Protein AF-A0A7X8Z202-F1 (afdb_monomer)

Radius of gyration: 29.55 Å; Cα contacts (8 Å, |Δi|>4): 318; chains: 1; bounding box: 80×43×105 Å

Sequence (248 aa):
MKVSPRHIAVAEPSNEQNRLAMYGIGSVLRFDSWAVWLYREHGSIDLAAFVDTLLAMGTIRPARPVNLIAGLISNDTDLMRRAIRLFGDYAGPVEAVSDCWPFDTTDYYNLEMGEGLLRQFVSFARLINPQELAAVKTLSNQLEERICLDLALPPEQRRVNIDPGYVTLSKLVLATTKDYGHRIYLRDGIYAESTLHYENGRWTPWPWTYPDYADIRYHGFFEQVRDSYKNKLNTRSNEAAVRQGVGE

Nearest PDB structures (foldseek):
  7mpy-assembly2_B  TM=6.050E-01  e=1.598E-02  Arabidopsis thaliana
  2qx0-assembly1_B  TM=5.331E-01  e=2.969E-02  Yersinia pestis
  2cz4-assembly1_A  TM=4.625E-01  e=9.634E-02  Thermus thermophilus HB8
  9brd-assembly1_a  TM=3.191E-01  e=5.132E-01  Rattus norvegicus

Structure (mmCIF, N/CA/C/O backbone):
data_AF-A0A7X8Z202-F1
#
_entry.id   AF-A0A7X8Z202-F1
#
loop_
_atom_site.group_PDB
_atom_site.id
_atom_site.type_symbol
_atom_site.label_atom_id
_atom_site.label_alt_id
_atom_site.label_comp_id
_atom_site.label_asym_id
_atom_site.label_entity_id
_atom_site.label_seq_id
_atom_site.pdbx_PDB_ins_code
_atom_site.Cartn_x
_atom_site.Cartn_y
_atom_site.Cartn_z
_atom_site.occupancy
_atom_site.B_iso_or_equiv
_atom_site.auth_seq_id
_atom_site.auth_comp_id
_atom_site.auth_asym_id
_atom_site.auth_atom_id
_atom_site.pdbx_PDB_model_num
ATOM 1 N N . MET A 1 1 ? 45.578 -11.669 84.192 1.00 35.28 1 MET A N 1
ATOM 2 C CA . MET A 1 1 ? 44.764 -11.472 85.411 1.00 35.28 1 MET A CA 1
ATOM 3 C C . MET A 1 1 ? 43.449 -10.834 84.972 1.00 35.28 1 MET A C 1
ATOM 5 O O . MET A 1 1 ? 43.544 -9.744 84.436 1.00 35.28 1 MET A O 1
ATOM 9 N N . LYS A 1 2 ? 42.294 -11.501 85.201 1.00 34.50 2 LYS A N 1
ATOM 10 C CA . LYS A 1 2 ? 40.904 -10.955 85.172 1.00 34.50 2 LYS A CA 1
ATOM 11 C C . LYS A 1 2 ? 40.384 -10.472 83.782 1.00 34.50 2 LYS A C 1
ATOM 13 O O . LYS A 1 2 ? 41.093 -9.754 83.107 1.00 34.50 2 LYS A O 1
ATOM 18 N N . VAL A 1 3 ? 39.197 -10.787 83.240 1.00 33.50 3 VAL A N 1
ATOM 19 C CA . VAL A 1 3 ? 37.905 -11.371 83.680 1.00 33.50 3 VAL A CA 1
ATOM 20 C C . VAL A 1 3 ? 37.185 -11.940 82.425 1.00 33.50 3 VAL A C 1
ATOM 22 O O . VAL A 1 3 ? 37.321 -11.366 81.352 1.00 33.50 3 VAL A O 1
ATOM 25 N N . SER A 1 4 ? 36.408 -13.026 82.549 1.00 40.84 4 SER A N 1
ATOM 26 C CA . SER A 1 4 ? 35.423 -13.514 81.546 1.00 40.84 4 SER A CA 1
ATOM 27 C C . SER A 1 4 ? 34.034 -12.925 81.845 1.00 40.84 4 SER A C 1
ATOM 29 O O . SER A 1 4 ? 33.731 -12.775 83.032 1.00 40.84 4 SER A O 1
ATOM 31 N N . PRO A 1 5 ? 33.162 -12.623 80.855 1.00 42.88 5 PRO A N 1
ATOM 32 C CA . PRO A 1 5 ? 31.956 -13.466 80.756 1.00 42.88 5 PRO A CA 1
ATOM 33 C C . PRO A 1 5 ? 31.274 -13.611 79.367 1.00 42.88 5 PRO A C 1
ATOM 35 O O . PRO A 1 5 ? 31.053 -12.645 78.649 1.00 42.88 5 PRO A O 1
ATOM 38 N N . ARG A 1 6 ? 30.773 -14.842 79.159 1.00 34.75 6 ARG A N 1
ATOM 39 C CA . ARG A 1 6 ? 29.438 -15.265 78.655 1.00 34.75 6 ARG A CA 1
ATOM 40 C C . ARG A 1 6 ? 29.064 -15.158 77.164 1.00 34.75 6 ARG A C 1
ATOM 42 O O . ARG A 1 6 ? 28.924 -14.093 76.583 1.00 34.75 6 ARG A O 1
ATOM 49 N N . HIS A 1 7 ? 28.763 -16.343 76.623 1.00 40.34 7 HIS A N 1
ATOM 50 C CA . HIS A 1 7 ? 27.995 -16.614 75.407 1.00 40.34 7 HIS A CA 1
ATOM 51 C C . HIS A 1 7 ? 26.534 -16.143 75.503 1.00 40.34 7 HIS A C 1
ATOM 53 O O . HIS A 1 7 ? 25.883 -16.348 76.528 1.00 40.34 7 HIS A O 1
ATOM 59 N N . ILE A 1 8 ? 26.003 -15.653 74.380 1.00 34.38 8 ILE A N 1
ATOM 60 C CA . ILE A 1 8 ? 24.587 -15.750 74.005 1.00 34.38 8 ILE A CA 1
ATOM 61 C C . ILE A 1 8 ? 24.564 -16.522 72.682 1.00 34.38 8 ILE A C 1
ATOM 63 O O . ILE A 1 8 ? 25.210 -16.118 71.718 1.00 34.38 8 ILE A O 1
ATOM 67 N N . ALA A 1 9 ? 23.878 -17.664 72.664 1.00 36.00 9 ALA A N 1
ATOM 68 C CA . ALA A 1 9 ? 23.664 -18.459 71.464 1.00 36.00 9 ALA A CA 1
ATOM 69 C C . ALA A 1 9 ? 22.662 -17.747 70.542 1.00 36.00 9 ALA A C 1
ATOM 71 O O . ALA A 1 9 ? 21.583 -17.353 70.986 1.00 36.00 9 ALA A O 1
ATOM 72 N N . VAL A 1 10 ? 23.017 -17.592 69.267 1.00 36.41 10 VAL A N 1
ATOM 73 C CA . VAL A 1 10 ? 22.084 -17.183 68.212 1.00 36.41 10 VAL A CA 1
ATOM 74 C C . VAL A 1 10 ? 21.325 -18.438 67.784 1.00 36.41 10 VAL A C 1
ATOM 76 O O . VAL A 1 10 ? 21.940 -19.409 67.351 1.00 36.41 10 VAL A O 1
ATOM 79 N N . ALA A 1 11 ? 20.006 -18.443 67.963 1.00 37.81 11 ALA A N 1
ATOM 80 C CA . ALA A 1 11 ? 19.145 -19.512 67.473 1.00 37.81 11 ALA A CA 1
ATOM 81 C C . ALA A 1 11 ? 19.096 -19.474 65.936 1.00 37.81 11 ALA A C 1
ATOM 83 O O . ALA A 1 11 ? 18.810 -18.428 65.350 1.00 37.81 11 ALA A O 1
ATOM 84 N N . GLU A 1 12 ? 19.373 -20.608 65.296 1.00 44.50 12 GLU A N 1
ATOM 85 C CA . GLU A 1 12 ? 19.156 -20.799 63.861 1.00 44.50 12 GLU A CA 1
ATOM 86 C C . GLU A 1 12 ? 17.649 -20.757 63.541 1.00 44.50 12 GLU A C 1
ATOM 88 O O . GLU A 1 12 ? 16.850 -21.337 64.285 1.00 44.50 12 GLU A O 1
ATOM 93 N N . PRO A 1 13 ? 17.225 -20.089 62.454 1.00 39.44 13 PRO A N 1
ATOM 94 C CA . PRO A 1 13 ? 15.824 -20.066 62.067 1.00 39.44 13 PRO A CA 1
ATOM 95 C C . PRO A 1 13 ? 15.363 -21.442 61.569 1.00 39.44 13 PRO A C 1
ATOM 97 O O . PRO A 1 13 ? 16.047 -22.136 60.818 1.00 39.44 13 PRO A O 1
ATOM 100 N N . SER A 1 14 ? 14.162 -21.818 62.004 1.00 49.06 14 SER A N 1
ATOM 101 C CA . SER A 1 14 ? 13.492 -23.079 61.704 1.00 49.06 14 SER A CA 1
ATOM 102 C C . SER A 1 14 ? 13.297 -23.330 60.205 1.00 49.06 14 SER A C 1
ATOM 104 O O . SER A 1 14 ? 12.984 -22.430 59.424 1.00 49.06 14 SER A O 1
ATOM 106 N N . ASN A 1 15 ? 13.387 -24.613 59.853 1.00 50.91 15 ASN A N 1
ATOM 107 C CA . ASN A 1 15 ? 13.369 -25.252 58.530 1.00 50.91 15 ASN A CA 1
ATOM 108 C C . ASN A 1 15 ? 12.083 -25.053 57.675 1.00 50.91 15 ASN A C 1
ATOM 110 O O . ASN A 1 15 ? 11.808 -25.835 56.768 1.00 50.91 15 ASN A O 1
ATOM 114 N N . GLU A 1 16 ? 11.280 -24.022 57.950 1.00 45.41 16 GLU A N 1
ATOM 115 C CA . GLU A 1 16 ? 10.046 -23.688 57.218 1.00 45.41 16 GLU A CA 1
ATOM 116 C C . GLU A 1 16 ? 10.206 -22.448 56.319 1.00 45.41 16 GLU A C 1
ATOM 118 O O . GLU A 1 16 ? 9.601 -22.375 55.250 1.00 45.41 16 GLU A O 1
ATOM 123 N N . GLN A 1 17 ? 11.108 -21.518 56.663 1.00 44.91 17 GLN A N 1
ATOM 124 C CA . GLN A 1 17 ? 11.375 -20.319 55.850 1.00 44.91 17 GLN A CA 1
ATOM 125 C C . GLN A 1 17 ? 12.137 -20.616 54.547 1.00 44.91 17 GLN A C 1
ATOM 127 O O . GLN A 1 17 ? 11.984 -19.885 53.573 1.00 44.91 17 GLN A O 1
ATOM 132 N N . ASN A 1 18 ? 12.880 -21.726 54.475 1.00 45.16 18 ASN A N 1
ATOM 133 C CA . ASN A 1 18 ? 13.605 -22.124 53.262 1.00 45.16 18 ASN A CA 1
ATOM 134 C C . ASN A 1 18 ? 12.773 -22.949 52.264 1.00 45.16 18 ASN A C 1
ATOM 136 O O . ASN A 1 18 ? 13.246 -23.226 51.163 1.00 45.16 18 ASN A O 1
ATOM 140 N N . ARG A 1 19 ? 11.529 -23.333 52.594 1.00 38.91 19 ARG A N 1
ATOM 141 C CA . ARG A 1 19 ? 10.688 -24.152 51.698 1.00 38.91 19 ARG A CA 1
ATOM 142 C C . ARG A 1 19 ? 9.799 -23.355 50.742 1.00 38.91 19 ARG A C 1
ATOM 144 O O . ARG A 1 19 ? 9.353 -23.910 49.744 1.00 38.91 19 ARG A O 1
ATOM 151 N N . LEU A 1 20 ? 9.595 -22.061 50.987 1.00 36.91 20 LEU A N 1
ATOM 152 C CA . LEU A 1 20 ? 8.756 -21.196 50.143 1.00 36.91 20 LEU A CA 1
ATOM 153 C C . LEU A 1 20 ? 9.538 -20.408 49.074 1.00 36.91 20 LEU A C 1
ATOM 155 O O . LEU A 1 20 ? 8.931 -19.733 48.249 1.00 36.91 20 LEU A O 1
ATOM 159 N N . ALA A 1 21 ? 10.866 -20.544 49.016 1.00 40.50 21 ALA A N 1
ATOM 160 C CA . ALA A 1 21 ? 11.708 -19.872 48.019 1.00 40.50 21 ALA A CA 1
ATOM 161 C C . ALA A 1 21 ? 11.864 -20.640 46.683 1.00 40.50 21 ALA A C 1
ATOM 163 O O . ALA A 1 21 ? 12.472 -20.123 45.752 1.00 40.50 21 ALA A O 1
ATOM 164 N N . MET A 1 22 ? 11.315 -21.855 46.557 1.00 38.81 22 MET A N 1
ATOM 165 C CA . MET A 1 22 ? 11.537 -22.741 45.395 1.00 38.81 22 MET A CA 1
ATOM 166 C C . MET A 1 22 ? 10.430 -22.729 44.324 1.00 38.81 22 MET A C 1
ATOM 168 O O . MET A 1 22 ? 10.582 -23.396 43.308 1.00 38.81 22 MET A O 1
ATOM 172 N N . TYR A 1 23 ? 9.346 -21.963 44.500 1.00 39.62 23 TYR A N 1
ATOM 173 C CA . TYR A 1 23 ? 8.234 -21.919 43.530 1.00 39.62 23 TYR A CA 1
ATOM 174 C C . TYR A 1 23 ? 7.810 -20.514 43.079 1.00 39.62 23 TYR A C 1
ATOM 176 O O . TYR A 1 23 ? 6.700 -20.350 42.595 1.00 39.62 23 TYR A O 1
ATOM 184 N N . GLY A 1 24 ? 8.680 -19.502 43.188 1.00 36.41 24 GLY A N 1
ATOM 185 C CA . GLY A 1 24 ? 8.627 -18.296 42.340 1.00 36.41 24 GLY A CA 1
ATOM 186 C C . GLY A 1 24 ? 7.304 -17.514 42.248 1.00 36.41 24 GLY A C 1
ATOM 187 O O . GLY A 1 24 ? 7.117 -16.784 41.280 1.00 36.41 24 GLY A O 1
ATOM 188 N N . ILE A 1 25 ? 6.396 -17.627 43.220 1.00 45.06 25 ILE A N 1
ATOM 189 C CA . ILE A 1 25 ? 5.182 -16.808 43.323 1.00 45.06 25 ILE A CA 1
ATOM 190 C C . ILE A 1 25 ? 5.316 -16.003 44.611 1.00 45.06 25 ILE A C 1
ATOM 192 O O . ILE A 1 25 ? 5.043 -16.492 45.704 1.00 45.06 25 ILE A O 1
ATOM 196 N N . GLY A 1 26 ? 5.820 -14.779 44.490 1.00 34.88 26 GLY A N 1
ATOM 197 C CA . GLY A 1 26 ? 6.187 -13.970 45.647 1.00 34.88 26 GLY A CA 1
ATOM 198 C C . GLY A 1 26 ? 6.393 -12.499 45.321 1.00 34.88 26 GLY A C 1
ATOM 199 O O . GLY A 1 26 ? 7.391 -11.919 45.728 1.00 34.88 26 GLY A O 1
ATOM 200 N N . SER A 1 27 ? 5.456 -11.883 44.604 1.00 34.91 27 SER A N 1
ATOM 201 C CA . SER A 1 27 ? 5.275 -10.430 44.628 1.00 34.91 27 SER A CA 1
ATOM 202 C C . SER A 1 27 ? 3.861 -10.117 45.114 1.00 34.91 27 SER A C 1
ATOM 204 O O . SER A 1 27 ? 2.946 -9.822 44.352 1.00 34.91 27 SER A O 1
ATOM 206 N N . VAL A 1 28 ? 3.675 -10.177 46.433 1.00 37.03 28 VAL A N 1
ATOM 207 C CA . VAL A 1 28 ? 2.579 -9.449 47.076 1.00 37.03 28 VAL A CA 1
ATOM 208 C C . VAL A 1 28 ? 2.901 -7.966 46.897 1.00 37.03 28 VAL A C 1
ATOM 210 O O . VAL A 1 28 ? 3.701 -7.391 47.635 1.00 37.03 28 VAL A O 1
ATOM 213 N N . LEU A 1 29 ? 2.335 -7.366 45.850 1.00 35.31 29 LEU A N 1
ATOM 214 C CA . LEU A 1 29 ? 2.252 -5.920 45.689 1.00 35.31 29 LEU A CA 1
ATOM 215 C C . LEU A 1 29 ? 1.605 -5.360 46.963 1.00 35.31 29 LEU A C 1
ATOM 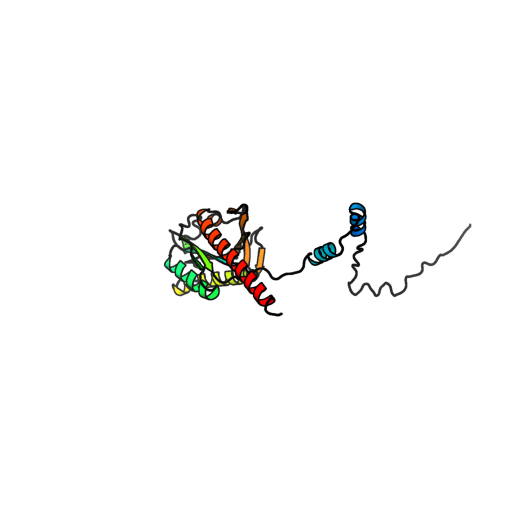217 O O . LEU A 1 29 ? 0.444 -5.641 47.250 1.00 35.31 29 LEU A O 1
ATOM 221 N N . ARG A 1 30 ? 2.360 -4.596 47.756 1.00 40.38 30 ARG A N 1
ATOM 222 C CA . ARG A 1 30 ? 1.784 -3.791 48.838 1.00 40.38 30 ARG A CA 1
ATOM 223 C C . ARG A 1 30 ? 0.979 -2.665 48.189 1.00 40.38 30 ARG A C 1
ATOM 225 O O . ARG A 1 30 ? 1.552 -1.685 47.725 1.00 40.38 30 ARG A O 1
ATOM 232 N N . PHE A 1 31 ? -0.338 -2.835 48.131 1.00 43.47 31 PHE A N 1
ATOM 233 C CA . PHE A 1 31 ? -1.302 -1.915 47.512 1.00 43.47 31 PHE A CA 1
ATOM 234 C C . PHE A 1 31 ? -1.652 -0.687 48.383 1.00 43.47 31 PHE A C 1
ATOM 236 O O . PHE A 1 31 ? -2.515 0.108 48.019 1.00 43.47 31 PHE A O 1
ATOM 243 N N . ASP A 1 32 ? -0.968 -0.477 49.509 1.00 45.22 32 ASP A N 1
ATOM 244 C CA . ASP A 1 32 ? -1.489 0.385 50.581 1.00 45.22 32 ASP A CA 1
ATOM 245 C C . ASP A 1 32 ? -1.149 1.883 50.450 1.00 45.22 32 ASP A C 1
ATOM 247 O O . ASP A 1 32 ? -1.594 2.687 51.263 1.00 45.22 32 ASP A O 1
ATOM 251 N N . SER A 1 33 ? -0.354 2.306 49.461 1.00 55.19 33 SER A N 1
ATOM 252 C CA . SER A 1 33 ? 0.214 3.672 49.460 1.00 55.19 33 SER A CA 1
ATOM 253 C C . SER A 1 33 ? -0.547 4.693 48.605 1.00 55.19 33 SER A C 1
ATOM 255 O O . SER A 1 33 ? -0.544 5.878 48.924 1.00 55.19 33 SER A O 1
ATOM 257 N N . TRP A 1 34 ? -1.209 4.263 47.528 1.00 50.44 34 TRP A N 1
ATOM 258 C CA . TRP A 1 34 ? -1.770 5.180 46.519 1.00 50.44 34 TRP A CA 1
ATOM 259 C C . TRP A 1 34 ? -3.251 5.496 46.750 1.00 50.44 34 TRP A C 1
ATOM 261 O O . TRP A 1 34 ? -3.668 6.646 46.620 1.00 50.44 34 TRP A O 1
ATOM 271 N N . ALA A 1 35 ? -4.033 4.505 47.184 1.00 48.75 35 ALA A N 1
ATOM 272 C CA . ALA A 1 35 ? -5.437 4.697 47.549 1.00 48.75 35 ALA A CA 1
ATOM 273 C C . ALA A 1 35 ? -5.591 5.622 48.772 1.00 48.75 35 ALA A C 1
ATOM 275 O O . ALA A 1 35 ? -6.497 6.451 48.821 1.00 48.75 35 ALA A O 1
ATOM 276 N N . VAL A 1 36 ? -4.653 5.540 49.724 1.00 53.16 36 VAL A N 1
ATOM 277 C CA . VAL A 1 36 ? -4.607 6.403 50.917 1.00 53.16 36 VAL A CA 1
ATOM 278 C C . VAL A 1 36 ? -4.271 7.857 50.558 1.00 53.16 36 VAL A C 1
ATOM 280 O O . VAL A 1 36 ? -4.773 8.774 51.209 1.00 53.16 36 VAL A O 1
ATOM 283 N N . TRP A 1 37 ? -3.466 8.088 49.514 1.00 53.38 37 TRP A N 1
ATOM 284 C CA . TRP A 1 37 ? -3.151 9.434 49.023 1.00 53.38 37 TRP A CA 1
ATOM 285 C C . TRP A 1 37 ? -4.354 10.077 48.306 1.00 53.38 37 TRP A C 1
ATOM 287 O O . TRP A 1 37 ? -4.732 11.194 48.642 1.00 53.38 37 TRP A O 1
ATOM 297 N N . LEU A 1 38 ? -5.037 9.345 47.416 1.00 49.38 38 LEU A N 1
ATOM 298 C CA . LEU A 1 38 ? -6.229 9.836 46.699 1.00 49.38 38 LEU A CA 1
ATOM 299 C C . LEU A 1 38 ? -7.444 10.077 47.615 1.00 49.38 38 LEU A C 1
ATOM 301 O O . LEU A 1 38 ? -8.180 11.044 47.422 1.00 49.38 38 LEU A O 1
ATOM 305 N N . TYR A 1 39 ? -7.640 9.240 48.642 1.00 52.66 39 TYR A N 1
ATOM 306 C CA . TYR A 1 39 ? -8.720 9.420 49.621 1.00 52.66 39 TYR A CA 1
ATOM 307 C C . TYR A 1 39 ? -8.529 10.685 50.475 1.00 52.66 39 TYR A C 1
ATOM 309 O O . TYR A 1 39 ? -9.505 11.336 50.848 1.00 52.66 39 TYR A O 1
ATOM 317 N N . ARG A 1 40 ? -7.273 11.058 50.763 1.00 48.69 40 ARG A N 1
ATOM 318 C CA . ARG A 1 40 ? -6.940 12.271 51.527 1.00 48.69 40 ARG A CA 1
ATOM 319 C C . ARG A 1 40 ? -7.215 13.571 50.765 1.00 48.69 40 ARG A C 1
ATOM 321 O O . ARG A 1 40 ? -7.517 14.560 51.421 1.00 48.69 40 ARG A O 1
ATOM 328 N N . GLU A 1 41 ? -7.145 13.566 49.434 1.00 52.34 41 GLU A N 1
ATOM 329 C CA . GLU A 1 41 ? -7.324 14.772 48.602 1.00 52.34 41 GLU A CA 1
ATOM 330 C C . GLU A 1 41 ? -8.775 14.991 48.124 1.00 52.34 41 GLU A C 1
ATOM 332 O O . GLU A 1 41 ? -9.197 16.134 47.970 1.00 52.34 41 GLU A O 1
ATOM 337 N N . HIS A 1 42 ? -9.573 13.930 47.915 1.00 55.41 42 HIS A N 1
ATOM 338 C CA . HIS A 1 42 ? -10.874 14.053 47.225 1.00 55.41 42 HIS A CA 1
ATOM 339 C C . HIS A 1 42 ? -12.113 13.558 47.998 1.00 55.41 42 HIS A C 1
ATOM 341 O O . HIS A 1 42 ? -13.226 13.660 47.486 1.00 55.41 42 HIS A O 1
ATOM 347 N N . GLY A 1 43 ? -11.968 13.060 49.233 1.00 54.84 43 GLY A N 1
ATOM 348 C CA . GLY A 1 43 ? -13.083 12.849 50.177 1.00 54.84 43 GLY A CA 1
ATOM 349 C C . GLY A 1 43 ? -14.099 11.739 49.849 1.00 54.84 43 GLY A C 1
ATOM 350 O O . GLY A 1 43 ? -14.944 11.437 50.687 1.00 54.84 43 GLY A O 1
ATOM 351 N N . SER A 1 44 ? -14.029 11.110 48.672 1.00 55.88 44 SER A N 1
ATOM 352 C CA . SER A 1 44 ? -14.833 9.946 48.279 1.00 55.88 44 SER A CA 1
ATOM 353 C C . SER A 1 44 ? -14.229 9.296 47.032 1.00 55.88 44 SER A C 1
ATOM 355 O O . SER A 1 44 ? -13.960 9.980 46.048 1.00 55.88 44 SER A O 1
ATOM 357 N N . ILE A 1 45 ? -14.044 7.974 47.054 1.00 56.53 45 ILE A N 1
ATOM 358 C CA . ILE A 1 45 ? -13.695 7.183 45.868 1.00 56.53 45 ILE A CA 1
ATOM 359 C C . ILE A 1 45 ? -14.992 6.552 45.365 1.00 56.53 45 ILE A C 1
ATOM 361 O O . ILE A 1 45 ? -15.589 5.741 46.074 1.00 56.53 45 ILE A O 1
ATOM 365 N N . ASP A 1 46 ? -15.419 6.900 44.150 1.00 65.88 46 ASP A N 1
ATOM 366 C CA . ASP A 1 46 ? -16.423 6.107 43.441 1.00 65.88 46 ASP A CA 1
ATOM 367 C C . ASP A 1 46 ? -15.786 4.760 43.085 1.00 65.88 46 ASP A C 1
ATOM 369 O O . ASP A 1 46 ? -15.045 4.620 42.108 1.00 65.88 46 ASP A O 1
ATOM 373 N N . LEU A 1 47 ? -16.019 3.777 43.955 1.00 57.94 47 LEU A N 1
ATOM 374 C CA . LEU A 1 47 ? -15.447 2.444 43.839 1.00 57.94 47 LEU A CA 1
ATOM 375 C C . LEU A 1 47 ? -15.878 1.760 42.535 1.00 57.94 47 LEU A C 1
ATOM 377 O O . LEU A 1 47 ? -15.113 0.958 42.013 1.00 57.94 47 LEU A O 1
ATOM 381 N N . ALA A 1 48 ? -17.058 2.085 41.994 1.00 54.38 48 ALA A N 1
ATOM 382 C CA . ALA A 1 48 ? -17.544 1.521 40.740 1.00 54.38 48 ALA A CA 1
ATOM 383 C C . ALA A 1 48 ? -16.783 2.111 39.546 1.00 54.38 48 ALA A C 1
ATOM 385 O O . ALA A 1 48 ? -16.232 1.357 38.749 1.00 54.38 48 ALA A O 1
ATOM 386 N N . ALA A 1 49 ? -16.631 3.439 39.484 1.00 53.97 49 ALA A N 1
ATOM 387 C CA . ALA A 1 49 ? -15.823 4.092 38.450 1.00 53.97 49 ALA A CA 1
ATOM 388 C C . ALA A 1 49 ? -14.332 3.701 38.528 1.00 53.97 49 ALA A C 1
ATOM 390 O O . ALA A 1 49 ? -13.650 3.575 37.508 1.00 53.97 49 ALA A O 1
ATOM 391 N N . PHE A 1 50 ? -13.814 3.472 39.738 1.00 58.88 50 PHE A N 1
ATOM 392 C CA . PHE A 1 50 ? -12.444 3.013 39.962 1.00 58.88 50 PHE A CA 1
ATOM 393 C C . PHE A 1 50 ? -12.238 1.550 39.541 1.00 58.88 50 PHE A C 1
ATOM 395 O O . PHE A 1 50 ? -11.23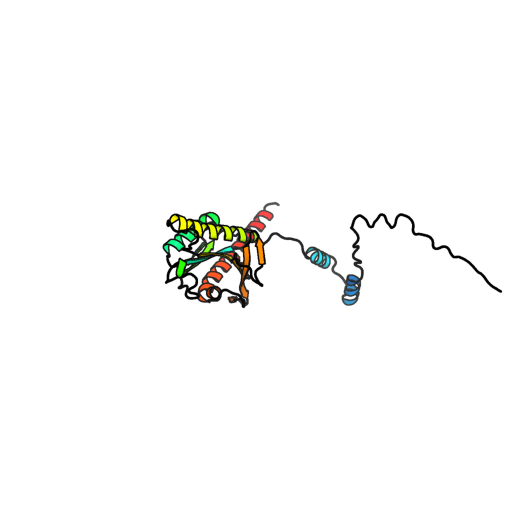8 1.238 38.894 1.00 58.88 50 PHE A O 1
ATOM 402 N N . VAL A 1 51 ? -13.190 0.664 39.848 1.00 60.69 51 VAL A N 1
ATOM 403 C CA . VAL A 1 51 ? -13.183 -0.733 39.389 1.00 60.69 51 VAL A CA 1
ATOM 404 C C . VAL A 1 51 ? -13.337 -0.803 37.870 1.00 60.69 51 VAL A C 1
ATOM 406 O O . VAL A 1 51 ? -12.579 -1.534 37.242 1.00 60.69 51 VAL A O 1
ATOM 409 N N . ASP A 1 52 ? -14.195 0.013 37.256 1.00 57.00 52 ASP A N 1
ATOM 410 C CA . ASP A 1 52 ? -14.305 0.110 35.794 1.00 57.00 52 ASP A CA 1
ATOM 411 C C . ASP A 1 52 ? -13.006 0.613 35.149 1.00 57.00 52 ASP A C 1
ATOM 413 O O . ASP A 1 52 ? -12.580 0.096 34.117 1.00 57.00 52 ASP A O 1
ATOM 417 N N . THR A 1 53 ? -12.318 1.568 35.781 1.00 55.94 53 THR A N 1
ATOM 418 C CA . THR A 1 53 ? -11.016 2.073 35.313 1.00 55.94 53 THR A CA 1
ATOM 419 C C . THR A 1 53 ? -9.915 1.015 35.445 1.00 55.94 53 THR A C 1
ATOM 421 O O . THR A 1 53 ? -9.113 0.846 34.527 1.00 55.94 53 THR A O 1
ATOM 424 N N . LEU A 1 54 ? -9.889 0.255 36.544 1.00 53.38 54 LEU A N 1
ATOM 425 C CA . LEU A 1 54 ? -8.951 -0.855 36.749 1.00 53.38 54 LEU A CA 1
ATOM 426 C C . LEU A 1 54 ? -9.231 -2.041 35.817 1.00 53.38 54 LEU A C 1
ATOM 428 O O . LEU A 1 54 ? -8.292 -2.643 35.301 1.00 53.38 54 LEU A O 1
ATOM 432 N N . LEU A 1 55 ? -10.502 -2.348 35.548 1.00 55.66 55 LEU A N 1
ATOM 433 C CA . LEU A 1 55 ? -10.914 -3.352 34.564 1.00 55.66 55 LEU A CA 1
ATOM 434 C C . LEU A 1 55 ? -10.662 -2.883 33.120 1.00 55.66 55 LEU A C 1
ATOM 436 O O . LEU A 1 55 ? -10.503 -3.716 32.231 1.00 55.66 55 LEU A O 1
ATOM 440 N N . ALA A 1 56 ? -10.571 -1.571 32.878 1.00 59.12 56 ALA A N 1
ATOM 441 C CA . ALA A 1 56 ? -10.206 -0.988 31.587 1.00 59.12 56 ALA A CA 1
ATOM 442 C C . ALA A 1 56 ? -8.686 -0.954 31.320 1.00 59.12 56 ALA A C 1
ATOM 444 O O . ALA A 1 56 ? -8.276 -0.749 30.172 1.00 59.12 56 ALA A O 1
ATOM 445 N N . MET A 1 57 ? -7.834 -1.182 32.327 1.00 62.81 57 MET A N 1
ATOM 446 C CA . MET A 1 57 ? -6.381 -1.229 32.144 1.00 62.81 57 MET A CA 1
ATOM 447 C C . MET A 1 57 ? -5.934 -2.566 31.537 1.00 62.81 57 MET A C 1
ATOM 449 O O . MET A 1 57 ? -5.931 -3.608 32.183 1.00 62.81 57 MET A O 1
ATOM 453 N N . GLY A 1 58 ? -5.493 -2.523 30.277 1.00 67.56 58 GLY A N 1
ATOM 454 C CA . GLY A 1 58 ? -4.671 -3.578 29.673 1.00 67.56 58 GLY A CA 1
ATOM 455 C C . GLY A 1 58 ? -5.387 -4.876 29.292 1.00 67.56 58 GLY A C 1
ATOM 456 O O . GLY A 1 58 ? -4.710 -5.856 28.986 1.00 67.56 58 GLY A O 1
ATOM 457 N N . THR A 1 59 ? -6.724 -4.921 29.265 1.00 82.19 59 THR A N 1
ATOM 458 C CA . THR A 1 59 ? -7.425 -6.103 28.741 1.00 82.19 59 THR A CA 1
ATOM 459 C C . THR A 1 59 ? -7.067 -6.301 27.272 1.00 82.19 59 THR A C 1
ATOM 461 O O . THR A 1 59 ? -7.340 -5.439 26.433 1.00 82.19 59 THR A O 1
ATOM 464 N N . ILE A 1 60 ? -6.473 -7.449 26.950 1.00 84.56 60 ILE A N 1
ATOM 465 C CA . ILE A 1 60 ? -6.147 -7.811 25.571 1.00 84.56 60 ILE A CA 1
ATOM 466 C C . ILE A 1 60 ? -7.452 -7.920 24.783 1.00 84.56 60 ILE A C 1
ATOM 468 O O . ILE A 1 60 ? -8.379 -8.627 25.178 1.00 84.56 60 ILE A O 1
ATOM 472 N N . ARG A 1 61 ? -7.521 -7.215 23.654 1.00 86.00 61 ARG A N 1
ATOM 473 C CA . ARG A 1 61 ? -8.657 -7.262 22.732 1.00 86.00 61 ARG A CA 1
ATOM 474 C C . ARG A 1 61 ? -8.168 -7.669 21.347 1.00 86.00 61 ARG A C 1
ATOM 476 O O . ARG A 1 61 ? -7.061 -7.281 20.967 1.00 86.00 61 ARG A O 1
ATOM 483 N N . PRO A 1 62 ? -8.983 -8.400 20.569 1.00 88.00 62 PRO A N 1
ATOM 484 C CA . PRO A 1 62 ? -8.694 -8.626 19.162 1.00 88.00 62 PRO A CA 1
ATOM 485 C C . PRO A 1 62 ? -8.468 -7.298 18.436 1.00 88.00 62 PRO A C 1
ATOM 487 O O . PRO A 1 62 ? -9.178 -6.315 18.672 1.00 88.00 62 PRO A O 1
ATOM 490 N N . ALA A 1 63 ? -7.484 -7.272 17.539 1.00 92.94 63 ALA A N 1
ATOM 491 C CA . ALA A 1 63 ? -7.246 -6.105 16.708 1.00 92.94 63 ALA A CA 1
ATOM 492 C C . ALA A 1 63 ? -8.474 -5.819 15.830 1.00 92.94 63 ALA A C 1
ATOM 494 O O . ALA A 1 63 ? -9.106 -6.736 15.298 1.00 92.94 63 ALA A O 1
ATOM 495 N N . ARG A 1 64 ? -8.807 -4.535 15.659 1.00 94.38 64 ARG A N 1
ATOM 496 C CA . ARG A 1 64 ? -9.854 -4.139 14.713 1.00 94.38 64 ARG A CA 1
ATOM 497 C C . ARG A 1 64 ? -9.421 -4.523 13.293 1.00 94.38 64 ARG A C 1
ATOM 499 O O . ARG A 1 64 ? -8.251 -4.318 12.960 1.00 94.38 64 ARG A O 1
ATOM 506 N N . PRO A 1 65 ? -10.331 -5.059 12.465 1.00 97.44 65 PRO A N 1
ATOM 507 C CA . PRO A 1 65 ? -10.012 -5.354 11.077 1.00 97.44 65 PRO A CA 1
ATOM 508 C C . PRO A 1 65 ? -9.750 -4.045 10.319 1.00 97.44 65 PRO A C 1
ATOM 510 O O . PRO A 1 65 ? -10.357 -3.027 10.635 1.00 97.44 65 PRO A O 1
ATOM 513 N N . VAL A 1 66 ? -8.854 -4.074 9.337 1.00 98.56 66 VAL A N 1
ATOM 514 C CA . VAL A 1 66 ? -8.325 -2.906 8.614 1.00 98.56 66 VAL A CA 1
ATOM 515 C C . VAL A 1 66 ? -8.594 -3.021 7.115 1.00 98.56 66 VAL A C 1
ATOM 517 O O . VAL A 1 66 ? -8.808 -4.122 6.604 1.00 98.56 66 VAL A O 1
ATOM 520 N N . ASN A 1 67 ? -8.606 -1.895 6.400 1.00 98.69 67 ASN A N 1
ATOM 521 C CA . ASN A 1 67 ? -8.891 -1.901 4.966 1.00 98.69 67 ASN A CA 1
ATOM 522 C C . ASN A 1 67 ? -7.619 -2.159 4.164 1.00 98.69 67 ASN A C 1
ATOM 524 O O . ASN A 1 67 ? -6.694 -1.354 4.228 1.00 98.69 67 ASN A O 1
ATOM 528 N N . LEU A 1 68 ? -7.575 -3.249 3.402 1.00 98.81 68 LEU A N 1
ATOM 529 C CA . LEU A 1 68 ? -6.418 -3.571 2.573 1.00 98.81 68 LEU A CA 1
ATOM 530 C C . LEU A 1 68 ? -6.298 -2.590 1.394 1.00 98.81 68 LEU A C 1
ATOM 532 O O . LEU A 1 68 ? -7.294 -2.252 0.748 1.00 98.81 68 LEU A O 1
ATOM 536 N N . ILE A 1 69 ? -5.069 -2.152 1.126 1.00 98.81 69 ILE A N 1
ATOM 537 C CA . ILE A 1 69 ? -4.684 -1.311 -0.012 1.00 98.81 69 ILE A CA 1
ATOM 538 C C . ILE A 1 69 ? -3.369 -1.845 -0.598 1.00 98.81 69 ILE A C 1
ATOM 540 O O . ILE A 1 69 ? -2.577 -2.452 0.121 1.00 98.81 69 ILE A O 1
ATOM 544 N N . ALA A 1 70 ? -3.112 -1.619 -1.882 1.00 98.81 70 ALA A N 1
ATOM 545 C CA . ALA A 1 70 ? -1.783 -1.794 -2.460 1.00 98.81 70 ALA A CA 1
ATOM 546 C C . ALA A 1 70 ? -1.445 -0.686 -3.451 1.00 98.81 70 ALA A C 1
ATOM 548 O O . ALA A 1 70 ? -2.313 -0.238 -4.198 1.00 98.81 70 ALA A O 1
ATOM 549 N N . GLY A 1 71 ? -0.178 -0.275 -3.457 1.00 98.56 71 GLY A N 1
ATOM 550 C CA . GLY A 1 71 ? 0.421 0.507 -4.534 1.00 98.56 71 GLY A CA 1
ATOM 551 C C . GLY A 1 71 ? 1.040 -0.411 -5.583 1.00 98.56 71 GLY A C 1
ATOM 552 O O . GLY A 1 71 ? 1.612 -1.443 -5.245 1.00 98.56 71 GLY A O 1
ATOM 553 N N . LEU A 1 72 ? 0.925 -0.041 -6.852 1.00 98.62 72 LEU A N 1
ATOM 554 C CA . LEU A 1 72 ? 1.495 -0.751 -7.988 1.00 98.62 72 LEU A CA 1
ATOM 555 C C . LEU A 1 72 ? 2.402 0.184 -8.781 1.00 98.62 72 LEU A C 1
ATOM 557 O O . LEU A 1 72 ? 2.016 1.324 -9.037 1.00 98.62 72 LEU A O 1
ATOM 561 N N . ILE A 1 73 ? 3.574 -0.303 -9.193 1.00 98.19 73 ILE A N 1
ATOM 562 C CA . ILE A 1 73 ? 4.468 0.396 -10.129 1.00 98.19 73 ILE A CA 1
ATOM 563 C C . ILE A 1 73 ? 4.732 -0.497 -11.334 1.00 98.19 73 ILE A C 1
ATOM 565 O O . ILE A 1 73 ? 5.109 -1.654 -11.163 1.00 98.19 73 ILE A O 1
ATOM 569 N N . SER A 1 74 ? 4.538 0.032 -12.538 1.00 97.69 74 SER A N 1
ATOM 570 C CA . SER A 1 74 ? 4.941 -0.588 -13.807 1.00 97.69 74 SER A CA 1
ATOM 571 C C . SER A 1 74 ? 4.902 0.468 -14.913 1.00 97.69 74 SER A C 1
ATOM 573 O O . SER A 1 74 ? 4.205 1.467 -14.770 1.00 97.69 74 SER A O 1
ATOM 575 N N . ASN A 1 75 ? 5.594 0.256 -16.029 1.00 96.56 75 ASN A N 1
ATOM 576 C CA . ASN A 1 75 ? 5.367 1.036 -17.252 1.00 96.56 75 ASN A CA 1
ATOM 577 C C . ASN A 1 75 ? 4.289 0.426 -18.163 1.00 96.56 75 ASN A C 1
ATOM 579 O O . ASN A 1 75 ? 4.024 0.947 -19.244 1.00 96.56 75 ASN A O 1
ATOM 583 N N . ASP A 1 76 ? 3.655 -0.666 -17.734 1.00 96.94 76 ASP A N 1
ATOM 584 C CA . ASP A 1 76 ? 2.650 -1.386 -18.504 1.00 96.94 76 ASP A CA 1
ATOM 585 C C . ASP A 1 76 ? 1.326 -1.474 -17.726 1.00 96.94 76 ASP A C 1
ATOM 587 O O . ASP A 1 76 ? 1.188 -2.192 -16.730 1.00 96.94 76 ASP A O 1
ATOM 591 N N . THR A 1 77 ? 0.311 -0.753 -18.207 1.00 97.50 77 THR A N 1
ATOM 592 C CA . THR A 1 77 ? -1.017 -0.737 -17.573 1.00 97.50 77 THR A CA 1
ATOM 593 C C . THR A 1 77 ? -1.782 -2.058 -17.708 1.00 97.50 77 THR A C 1
ATOM 595 O O . THR A 1 77 ? -2.653 -2.334 -16.878 1.00 97.50 77 THR A O 1
ATOM 598 N N . ASP A 1 78 ? -1.485 -2.891 -18.713 1.00 97.44 78 ASP A N 1
ATOM 599 C CA . ASP A 1 78 ? -2.068 -4.231 -18.830 1.00 97.44 78 ASP A CA 1
ATOM 600 C C . ASP A 1 78 ? -1.510 -5.140 -17.727 1.00 97.44 78 ASP A C 1
ATOM 602 O O . ASP A 1 78 ? -2.268 -5.893 -17.102 1.00 97.44 78 ASP A O 1
ATOM 606 N N . LEU A 1 79 ? -0.214 -5.016 -17.411 1.00 96.88 79 LEU A N 1
ATOM 607 C CA . LEU A 1 79 ? 0.395 -5.722 -16.280 1.00 96.88 79 LEU A CA 1
ATOM 608 C C . LEU A 1 79 ? -0.160 -5.253 -14.937 1.00 96.88 79 LEU A C 1
ATOM 610 O O . LEU A 1 79 ? -0.449 -6.097 -14.088 1.00 96.88 79 LEU A O 1
ATOM 614 N N . MET A 1 80 ? -0.392 -3.951 -14.751 1.00 98.31 80 MET A N 1
ATOM 615 C CA . MET A 1 80 ? -1.044 -3.442 -13.535 1.00 98.31 80 MET A CA 1
ATOM 616 C C . MET A 1 80 ? -2.456 -4.021 -13.378 1.00 98.31 80 MET A C 1
ATOM 618 O O . MET A 1 80 ? -2.800 -4.538 -12.314 1.00 98.31 80 MET A O 1
ATOM 622 N N . ARG A 1 81 ? -3.257 -4.041 -14.455 1.00 98.12 81 ARG A N 1
ATOM 623 C CA . ARG A 1 81 ? -4.597 -4.656 -14.450 1.00 98.12 81 ARG A CA 1
ATOM 624 C C . ARG A 1 81 ? -4.548 -6.154 -14.152 1.00 98.12 81 ARG A C 1
ATOM 626 O O . ARG A 1 81 ? -5.373 -6.658 -13.387 1.00 98.12 81 ARG A O 1
ATOM 633 N N . ARG A 1 82 ? -3.572 -6.876 -14.710 1.00 97.75 82 ARG A N 1
ATOM 634 C CA . ARG A 1 82 ? -3.346 -8.297 -14.408 1.00 97.75 82 ARG A CA 1
ATOM 635 C C . ARG A 1 82 ? -2.981 -8.510 -12.939 1.00 97.75 82 ARG A C 1
ATOM 637 O O . ARG A 1 82 ? -3.559 -9.395 -12.313 1.00 97.75 82 ARG A O 1
ATOM 644 N N . ALA A 1 83 ? -2.060 -7.713 -12.403 1.00 98.19 83 ALA A N 1
ATOM 645 C CA . ALA A 1 83 ? -1.630 -7.784 -11.011 1.00 98.19 83 ALA A CA 1
ATOM 646 C C . ALA A 1 83 ? -2.795 -7.520 -10.050 1.00 98.19 83 ALA A C 1
ATOM 648 O O . ALA A 1 83 ? -3.011 -8.306 -9.132 1.00 98.19 83 ALA A O 1
ATOM 649 N N . ILE A 1 84 ? -3.607 -6.490 -10.313 1.00 98.38 84 ILE A N 1
ATOM 650 C CA . ILE A 1 84 ? -4.819 -6.188 -9.537 1.00 98.38 84 ILE A CA 1
ATOM 651 C C . ILE A 1 84 ? -5.784 -7.378 -9.536 1.00 98.38 84 ILE A C 1
ATOM 653 O O . ILE A 1 84 ? -6.274 -7.762 -8.475 1.00 98.38 84 ILE A O 1
ATOM 657 N N . ARG A 1 85 ? -6.034 -7.992 -10.701 1.00 97.81 85 ARG A N 1
ATOM 658 C CA . ARG A 1 85 ? -6.917 -9.163 -10.807 1.00 97.81 85 ARG A CA 1
ATOM 659 C C . ARG A 1 85 ? -6.395 -10.342 -9.985 1.00 97.81 85 ARG A C 1
ATOM 661 O O . ARG A 1 85 ? -7.131 -10.868 -9.160 1.00 97.81 85 ARG A O 1
ATOM 668 N N . LEU A 1 86 ? -5.130 -10.718 -10.183 1.00 97.56 86 LEU A N 1
ATOM 669 C CA . LEU A 1 86 ? -4.505 -11.832 -9.461 1.00 97.56 86 LEU A CA 1
ATOM 670 C C . LEU A 1 86 ? -4.471 -11.588 -7.951 1.00 97.56 86 LEU A C 1
ATOM 672 O O . LEU A 1 86 ? -4.652 -12.512 -7.164 1.00 97.56 86 LEU A O 1
ATOM 676 N N . PHE A 1 87 ? -4.249 -10.342 -7.537 1.00 97.81 87 PHE A N 1
ATOM 677 C CA . PHE A 1 87 ? -4.245 -9.996 -6.127 1.00 97.81 87 PHE A CA 1
ATOM 678 C C . PHE A 1 87 ? -5.659 -10.022 -5.532 1.00 97.81 87 PHE A C 1
ATOM 680 O O . PHE A 1 87 ? -5.835 -10.480 -4.404 1.00 97.81 87 PHE A O 1
ATOM 687 N N . GLY A 1 88 ? -6.673 -9.629 -6.311 1.00 96.94 88 GLY A N 1
ATOM 688 C CA . GLY A 1 88 ? -8.092 -9.733 -5.963 1.00 96.94 88 GLY A CA 1
ATOM 689 C C . GLY A 1 88 ? -8.570 -11.162 -5.691 1.00 96.94 88 GLY A C 1
ATOM 690 O O . GLY A 1 88 ? -9.385 -11.356 -4.790 1.00 96.94 88 GLY A O 1
ATOM 691 N N . ASP A 1 89 ? -8.011 -12.171 -6.365 1.00 95.56 89 ASP A N 1
ATOM 692 C CA . ASP A 1 89 ? -8.345 -13.585 -6.111 1.00 95.56 89 ASP A CA 1
ATOM 693 C C . ASP A 1 89 ? -8.063 -14.001 -4.650 1.00 95.56 89 ASP A C 1
ATOM 695 O O . ASP A 1 89 ? -8.735 -14.876 -4.104 1.00 95.56 89 ASP A O 1
ATOM 699 N N . TYR A 1 90 ? -7.106 -13.342 -3.985 1.00 92.56 90 TYR A N 1
ATOM 700 C CA . TYR A 1 90 ? -6.800 -13.538 -2.564 1.00 92.56 90 TYR A CA 1
ATOM 701 C C . TYR A 1 90 ? -7.400 -12.455 -1.659 1.00 92.56 90 TYR A C 1
ATOM 703 O O . TYR A 1 90 ? -7.937 -12.727 -0.581 1.00 92.56 90 TYR A O 1
ATOM 711 N N . ALA A 1 91 ? -7.259 -11.195 -2.063 1.00 94.56 91 ALA A N 1
ATOM 712 C CA . ALA A 1 91 ? -7.665 -10.042 -1.275 1.00 94.56 91 ALA A CA 1
ATOM 713 C C . ALA A 1 91 ? -9.192 -9.930 -1.155 1.00 94.56 91 ALA A C 1
ATOM 715 O O . ALA A 1 91 ? -9.688 -9.368 -0.177 1.00 94.56 91 ALA A O 1
ATOM 716 N N . GLY A 1 92 ? -9.929 -10.524 -2.092 1.00 95.69 92 GLY A N 1
ATOM 717 C CA . GLY A 1 92 ? -11.362 -10.360 -2.268 1.00 95.69 92 GLY A CA 1
ATOM 718 C C . GLY A 1 92 ? -11.681 -9.315 -3.343 1.00 95.69 92 GLY A C 1
ATOM 719 O O . GLY A 1 92 ? -10.778 -8.798 -4.004 1.00 95.69 92 GLY A O 1
ATOM 720 N N . PRO A 1 93 ? -12.969 -8.980 -3.527 1.00 97.38 93 PRO A N 1
ATOM 721 C CA . PRO A 1 93 ? -13.395 -8.053 -4.567 1.00 97.38 93 PRO A CA 1
ATOM 722 C C . PRO A 1 93 ? -12.679 -6.705 -4.468 1.00 97.38 93 PRO A C 1
ATOM 724 O O . PRO A 1 93 ? -12.581 -6.120 -3.384 1.00 97.38 93 PRO A O 1
ATOM 727 N N . VAL A 1 94 ? -12.209 -6.209 -5.612 1.00 98.25 94 VAL A N 1
ATOM 728 C CA . VAL A 1 94 ? -11.701 -4.841 -5.747 1.00 98.25 94 VAL A CA 1
ATOM 729 C C . VAL A 1 94 ? -12.842 -3.869 -5.473 1.00 98.25 94 VAL A C 1
ATOM 731 O O . VAL A 1 94 ? -13.940 -4.030 -6.001 1.00 98.25 94 VAL A O 1
ATOM 734 N N . GLU A 1 95 ? -12.582 -2.873 -4.635 1.00 98.06 95 GLU A N 1
ATOM 735 C CA . GLU A 1 95 ? -13.556 -1.839 -4.288 1.00 98.06 95 GLU A CA 1
ATOM 736 C C . GLU A 1 95 ? -13.285 -0.534 -5.026 1.00 98.06 95 GLU A C 1
ATOM 738 O O . GLU A 1 95 ? -14.209 0.078 -5.557 1.00 98.06 95 GLU A O 1
ATOM 743 N N . ALA A 1 96 ? -12.024 -0.109 -5.067 1.00 98.31 96 ALA A N 1
ATOM 744 C CA . ALA A 1 96 ? -11.625 1.091 -5.779 1.00 98.31 96 ALA A CA 1
ATOM 745 C C . ALA A 1 96 ? -10.253 0.896 -6.418 1.00 98.31 96 ALA A C 1
ATOM 747 O O . ALA A 1 96 ? -9.369 0.253 -5.852 1.00 98.31 96 ALA A O 1
ATOM 748 N N . VAL A 1 97 ? -10.083 1.489 -7.593 1.00 98.62 97 VAL A N 1
ATOM 749 C CA . VAL A 1 97 ? -8.806 1.611 -8.293 1.00 98.62 97 VAL A CA 1
ATOM 750 C C . VAL A 1 97 ? -8.611 3.094 -8.568 1.00 98.62 97 VAL A C 1
ATOM 752 O O . VAL A 1 97 ? -9.558 3.769 -8.969 1.00 98.62 97 VAL A O 1
ATOM 755 N N . SER A 1 98 ? -7.419 3.606 -8.300 1.00 98.56 98 SER A N 1
ATOM 756 C CA . SER A 1 98 ? -7.095 5.006 -8.539 1.00 98.56 98 SER A CA 1
ATOM 757 C C . SER A 1 98 ? -6.829 5.294 -10.019 1.00 98.56 98 SER A C 1
ATOM 759 O O . SER A 1 98 ? -6.651 4.379 -10.831 1.00 98.56 98 SER A O 1
ATOM 761 N N . ASP A 1 99 ? -6.678 6.578 -10.341 1.00 97.31 99 ASP A N 1
ATOM 762 C CA . ASP A 1 99 ? -6.019 6.998 -11.577 1.00 97.31 99 ASP A CA 1
ATOM 763 C C . ASP A 1 99 ? -4.578 6.454 -11.649 1.00 97.31 99 ASP A C 1
ATOM 765 O O . ASP A 1 99 ? -4.000 6.025 -10.642 1.00 97.31 99 ASP A O 1
ATOM 769 N N . CYS A 1 100 ? -3.996 6.472 -12.849 1.00 97.25 100 CYS A N 1
ATOM 770 C CA . CYS A 1 100 ? -2.571 6.225 -13.049 1.00 97.25 100 CYS A CA 1
ATOM 771 C C . CYS A 1 100 ? -1.822 7.557 -13.096 1.00 97.25 100 CYS A C 1
ATOM 773 O O . CYS A 1 100 ? -2.160 8.432 -13.894 1.00 97.25 100 CYS A O 1
ATOM 775 N N . TRP A 1 101 ? -0.761 7.683 -12.305 1.00 97.75 101 TRP A N 1
ATOM 776 C CA . TRP A 1 101 ? 0.120 8.851 -12.316 1.00 97.75 101 TRP A CA 1
ATOM 777 C C . TRP A 1 101 ? 1.520 8.477 -12.790 1.00 97.75 101 TRP A C 1
ATOM 779 O O . TRP A 1 101 ? 1.933 7.340 -12.578 1.00 97.75 101 TRP A O 1
ATOM 789 N N . PRO A 1 102 ? 2.285 9.407 -13.383 1.00 96.62 102 PRO A N 1
ATOM 790 C CA . PRO A 1 102 ? 3.715 9.206 -13.583 1.00 96.62 102 PRO A CA 1
ATOM 791 C C . PRO A 1 102 ? 4.417 8.902 -12.254 1.00 96.62 102 PRO A C 1
ATOM 793 O O . PRO A 1 102 ? 4.172 9.577 -11.254 1.00 96.62 102 PRO A O 1
ATOM 796 N N . PHE A 1 103 ? 5.285 7.894 -12.254 1.00 95.88 103 PHE A N 1
ATOM 797 C CA . PHE A 1 103 ? 6.180 7.577 -11.147 1.00 95.88 103 PHE A CA 1
ATOM 798 C C . PHE A 1 103 ? 7.583 8.093 -11.483 1.00 95.88 103 PHE A C 1
ATOM 800 O O . PHE A 1 103 ? 8.381 7.410 -12.119 1.00 95.88 103 PHE A O 1
ATOM 807 N N . ASP A 1 104 ? 7.862 9.324 -11.067 1.00 90.31 104 ASP A N 1
ATOM 808 C CA . ASP A 1 104 ? 9.074 10.100 -11.371 1.00 90.31 104 ASP A CA 1
ATOM 809 C C . ASP A 1 104 ? 9.957 10.338 -10.132 1.00 90.31 104 ASP A C 1
ATOM 811 O O . ASP A 1 104 ? 10.854 11.177 -10.119 1.00 90.31 104 ASP A O 1
ATOM 815 N N . THR A 1 105 ? 9.707 9.584 -9.060 1.00 86.81 105 THR A N 1
ATOM 816 C CA . THR A 1 105 ? 10.361 9.769 -7.759 1.00 86.81 105 THR A CA 1
ATOM 817 C C . THR A 1 105 ? 11.765 9.158 -7.693 1.00 86.81 105 THR A C 1
ATOM 819 O O . THR A 1 105 ? 12.584 9.562 -6.867 1.00 86.81 105 THR A O 1
ATOM 822 N N . THR A 1 106 ? 12.055 8.150 -8.520 1.00 89.31 106 THR A N 1
ATOM 823 C CA . THR A 1 106 ? 13.362 7.480 -8.577 1.00 89.31 106 THR A CA 1
ATOM 824 C C . THR A 1 106 ? 13.517 6.661 -9.858 1.00 89.31 106 THR A C 1
ATOM 826 O O . THR A 1 106 ? 12.565 6.023 -10.298 1.00 89.31 106 THR A O 1
ATOM 829 N N . ASP A 1 107 ? 14.743 6.589 -10.384 1.00 88.19 107 ASP A N 1
ATOM 830 C CA . ASP A 1 107 ? 15.108 5.733 -11.525 1.00 88.19 107 ASP A CA 1
ATOM 831 C C . ASP A 1 107 ? 15.447 4.286 -11.127 1.00 88.19 107 ASP A C 1
ATOM 833 O O . ASP A 1 107 ? 15.831 3.472 -11.968 1.00 88.19 107 ASP A O 1
ATOM 837 N N . TYR A 1 108 ? 15.316 3.942 -9.839 1.00 87.44 108 TYR A N 1
ATOM 838 C CA . TYR A 1 108 ? 15.709 2.644 -9.278 1.00 87.44 108 TYR A CA 1
ATOM 839 C C . TYR A 1 108 ? 15.132 1.435 -10.035 1.00 87.44 108 TYR A C 1
ATOM 841 O O . TYR A 1 108 ? 15.793 0.405 -10.140 1.00 87.44 108 TYR A O 1
ATOM 849 N N . TYR A 1 109 ? 13.920 1.557 -10.581 1.00 87.50 109 TYR A N 1
ATOM 850 C CA . TYR A 1 109 ? 13.230 0.467 -11.274 1.00 87.50 109 TYR A CA 1
ATOM 851 C C . TYR A 1 109 ? 13.490 0.428 -12.788 1.00 87.50 109 TYR A C 1
ATOM 853 O O . TYR A 1 109 ? 13.123 -0.557 -13.430 1.00 87.50 109 TYR A O 1
ATOM 861 N N . ASN A 1 110 ? 14.131 1.447 -13.374 1.00 88.56 110 ASN A N 1
ATOM 862 C CA . ASN A 1 110 ? 14.233 1.590 -14.832 1.00 88.56 110 ASN A CA 1
ATOM 863 C C . ASN A 1 110 ? 15.006 0.432 -15.481 1.00 88.56 110 ASN A C 1
ATOM 865 O O . ASN A 1 110 ? 14.670 0.018 -16.586 1.00 88.56 110 ASN A O 1
ATOM 869 N N . LEU A 1 111 ? 16.001 -0.133 -14.787 1.00 87.19 111 LEU A N 1
ATOM 870 C CA . LEU A 1 111 ? 16.775 -1.273 -15.295 1.00 87.19 111 LEU A CA 1
ATOM 871 C C . LEU A 1 111 ? 15.934 -2.553 -15.444 1.00 87.19 111 LEU A C 1
ATOM 873 O O . LEU A 1 111 ? 16.157 -3.318 -16.377 1.00 87.19 111 LEU A O 1
ATOM 877 N N . GLU A 1 112 ? 14.979 -2.791 -14.541 1.00 87.44 112 GLU A N 1
ATOM 878 C CA . GLU A 1 112 ? 14.142 -4.004 -14.530 1.00 87.44 112 GLU A CA 1
ATOM 879 C C . GLU A 1 112 ? 12.841 -3.807 -15.333 1.00 87.44 112 GLU A C 1
ATOM 881 O O . GLU A 1 112 ? 12.399 -4.684 -16.082 1.00 87.44 112 GLU A O 1
AT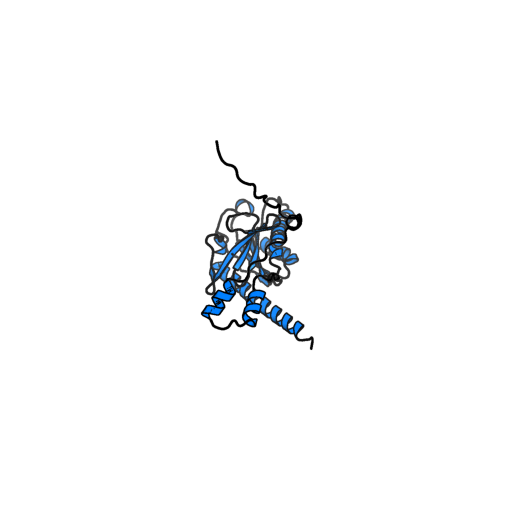OM 886 N N . MET A 1 113 ? 12.222 -2.632 -15.197 1.00 92.12 113 MET A N 1
ATOM 887 C CA . MET A 1 113 ? 10.885 -2.346 -15.723 1.00 92.12 113 MET A CA 1
ATOM 888 C C . MET A 1 113 ? 10.920 -1.534 -17.023 1.00 92.12 113 MET A C 1
ATOM 890 O O . MET A 1 113 ? 10.035 -1.700 -17.863 1.00 92.12 113 MET A O 1
ATOM 894 N N . GLY A 1 114 ? 11.976 -0.759 -17.270 1.00 91.62 114 GLY A N 1
ATOM 895 C CA . GLY A 1 114 ? 12.056 0.237 -18.342 1.00 91.62 114 GLY A CA 1
ATOM 896 C C . GLY A 1 114 ? 11.603 1.626 -17.880 1.00 91.62 114 GLY A C 1
ATOM 897 O O . GLY A 1 114 ? 11.193 1.814 -16.738 1.00 91.62 114 GLY A O 1
ATOM 898 N N . GLU A 1 115 ? 11.685 2.605 -18.780 1.00 93.88 115 GLU A N 1
ATOM 899 C CA . GLU A 1 115 ? 11.276 3.992 -18.519 1.00 93.88 115 GLU A CA 1
ATOM 900 C C . GLU A 1 115 ? 9.749 4.173 -18.585 1.00 93.88 115 GLU A C 1
ATOM 902 O O . GLU A 1 115 ? 9.015 3.270 -19.000 1.00 93.88 115 GLU A O 1
ATOM 907 N N . GLY A 1 116 ? 9.273 5.362 -18.197 1.00 95.00 116 GLY A N 1
ATOM 908 C CA . GLY A 1 116 ? 7.854 5.724 -18.275 1.00 95.00 116 GLY A CA 1
ATOM 909 C C . GLY A 1 116 ? 6.995 5.031 -17.218 1.00 95.00 116 GLY A C 1
ATOM 910 O O . GLY A 1 116 ? 5.863 4.642 -17.498 1.00 95.00 116 GLY A O 1
ATOM 911 N N . LEU A 1 117 ? 7.547 4.834 -16.018 1.00 97.31 117 LEU A N 1
ATOM 912 C CA . LEU A 1 117 ? 6.855 4.163 -14.924 1.00 97.31 117 LEU A CA 1
ATOM 913 C C . LEU A 1 117 ? 5.604 4.928 -14.498 1.00 97.31 117 LEU A C 1
ATOM 915 O O . LEU A 1 117 ? 5.570 6.159 -14.459 1.00 97.31 117 LEU A O 1
ATOM 919 N N . LEU A 1 118 ? 4.586 4.162 -14.130 1.00 97.81 118 LEU A N 1
ATOM 920 C CA . LEU A 1 118 ? 3.313 4.635 -13.623 1.00 97.81 118 LEU A CA 1
ATOM 921 C C . LEU A 1 118 ? 3.081 4.097 -12.216 1.00 97.81 118 LEU A C 1
ATOM 923 O O . LEU A 1 118 ? 3.492 2.985 -11.885 1.00 97.81 118 LEU A O 1
ATOM 927 N N . ARG A 1 119 ? 2.367 4.878 -11.412 1.00 98.31 119 ARG A N 1
ATOM 928 C CA . ARG A 1 119 ? 1.878 4.539 -10.082 1.00 98.31 119 ARG A CA 1
ATOM 929 C C . ARG A 1 119 ? 0.360 4.433 -10.108 1.00 98.31 119 ARG A C 1
ATOM 931 O O . ARG A 1 119 ? -0.313 5.336 -10.598 1.00 98.31 119 ARG A O 1
ATOM 938 N N . GLN A 1 120 ? -0.171 3.362 -9.531 1.00 98.56 120 GLN A N 1
ATOM 939 C CA . GLN A 1 120 ? -1.608 3.170 -9.325 1.00 98.56 120 GLN A CA 1
ATOM 940 C C . GLN A 1 120 ? -1.845 2.536 -7.959 1.00 98.56 120 GLN A C 1
ATOM 942 O O . GLN A 1 120 ? -0.998 1.799 -7.462 1.00 98.56 120 GLN A O 1
ATOM 947 N N . PHE A 1 121 ? -2.998 2.788 -7.357 1.00 98.81 121 PHE A N 1
ATOM 948 C CA . PHE A 1 121 ? -3.409 2.167 -6.110 1.00 98.81 121 PHE A CA 1
ATOM 949 C C . PHE A 1 121 ? -4.716 1.402 -6.285 1.00 98.81 121 PHE A C 1
ATOM 951 O O . PHE A 1 121 ? -5.567 1.747 -7.104 1.00 98.81 121 PHE A O 1
ATOM 958 N N . VAL A 1 122 ? -4.882 0.363 -5.475 1.00 98.88 122 VAL A N 1
ATOM 959 C CA . VAL A 1 122 ? -6.098 -0.446 -5.408 1.00 98.88 122 VAL A CA 1
ATOM 960 C C . VAL A 1 122 ? -6.486 -0.692 -3.957 1.00 98.88 122 VAL A C 1
ATOM 962 O O . VAL A 1 122 ? -5.621 -0.913 -3.110 1.00 98.88 122 VAL A O 1
ATOM 965 N N . SER A 1 123 ? -7.783 -0.676 -3.665 1.00 98.69 123 SER A N 1
ATOM 966 C CA . SER A 1 123 ? -8.353 -1.084 -2.382 1.00 98.69 123 SER A CA 1
ATOM 967 C C . SER A 1 123 ? -9.373 -2.206 -2.564 1.00 98.69 123 SER A C 1
ATOM 969 O O . SER A 1 123 ? -9.931 -2.405 -3.647 1.00 98.69 123 SER A O 1
ATOM 971 N N . PHE A 1 124 ? -9.626 -2.945 -1.486 1.00 98.56 124 PHE A N 1
ATOM 972 C CA . PHE A 1 124 ? -10.474 -4.135 -1.516 1.00 98.56 124 PHE A CA 1
ATOM 973 C C . PHE A 1 124 ? -11.671 -4.014 -0.571 1.00 98.56 124 PHE A C 1
ATOM 975 O O . PHE A 1 124 ? -11.607 -3.384 0.489 1.00 98.56 124 PHE A O 1
ATOM 982 N N . ALA A 1 125 ? -12.778 -4.657 -0.945 1.00 97.44 125 ALA A N 1
ATOM 983 C CA . ALA A 1 125 ? -14.012 -4.662 -0.164 1.00 97.44 125 ALA A CA 1
ATOM 984 C C . ALA A 1 125 ? -13.825 -5.384 1.183 1.00 97.44 125 ALA A C 1
ATOM 986 O O . ALA A 1 125 ? -14.344 -4.941 2.211 1.00 97.44 125 ALA A O 1
ATOM 987 N N . ARG A 1 126 ? -13.040 -6.472 1.194 1.00 96.44 126 ARG A N 1
ATOM 988 C CA . ARG A 1 126 ? -12.747 -7.272 2.390 1.00 96.44 126 ARG A CA 1
ATOM 989 C C . ARG A 1 126 ? -11.862 -6.491 3.365 1.00 96.44 126 ARG A C 1
ATOM 991 O O . ARG A 1 126 ? -10.761 -6.070 3.020 1.00 96.44 126 ARG A O 1
ATOM 998 N N . LEU A 1 127 ? -12.307 -6.382 4.618 1.00 97.94 127 LEU A N 1
ATOM 999 C CA . LEU A 1 127 ? -11.423 -5.994 5.717 1.00 97.94 127 LEU A CA 1
ATOM 1000 C C . LEU A 1 127 ? -10.601 -7.201 6.173 1.00 97.94 127 LEU A C 1
ATOM 1002 O O . LEU A 1 127 ? -11.154 -8.287 6.361 1.00 97.94 127 LEU A O 1
ATOM 1006 N N . ILE A 1 128 ? -9.307 -6.995 6.394 1.00 97.69 128 ILE A N 1
ATOM 1007 C CA . ILE A 1 128 ? -8.377 -8.029 6.860 1.00 97.69 128 ILE A CA 1
ATOM 1008 C C . ILE A 1 128 ? -8.094 -7.862 8.351 1.00 97.69 128 ILE A C 1
ATOM 1010 O O . ILE A 1 128 ? -8.181 -6.758 8.890 1.00 97.69 128 ILE A O 1
ATOM 1014 N N . ASN A 1 129 ? -7.707 -8.930 9.038 1.00 97.38 129 ASN A N 1
ATOM 1015 C CA . ASN A 1 129 ? -7.029 -8.785 10.319 1.00 97.38 129 ASN A CA 1
ATOM 1016 C C . ASN A 1 129 ? -5.618 -8.221 10.051 1.00 97.38 129 ASN A C 1
ATOM 1018 O O . ASN A 1 129 ? -4.917 -8.761 9.196 1.00 97.38 129 ASN A O 1
ATOM 1022 N N . PRO A 1 130 ? -5.156 -7.169 10.754 1.00 97.56 130 PRO A N 1
ATOM 1023 C CA . PRO A 1 130 ? -3.829 -6.593 10.517 1.00 97.56 130 PRO A CA 1
ATOM 1024 C C . PRO A 1 130 ? -2.671 -7.598 10.655 1.00 97.56 130 PRO A C 1
ATOM 1026 O O . PRO A 1 130 ? -1.624 -7.393 10.046 1.00 97.56 130 PRO A O 1
ATOM 1029 N N . GLN A 1 131 ? -2.851 -8.709 11.380 1.00 97.06 131 GLN A N 1
ATOM 1030 C CA . GLN A 1 131 ? -1.866 -9.800 11.448 1.00 97.06 131 GLN A CA 1
ATOM 1031 C C . GLN A 1 131 ? -1.637 -10.513 10.100 1.00 97.06 131 GLN A C 1
ATOM 1033 O O . GLN A 1 131 ? -0.612 -11.164 9.907 1.00 97.06 131 GLN A O 1
ATOM 1038 N N . GLU A 1 132 ? -2.586 -10.411 9.160 1.00 97.81 132 GLU A N 1
ATOM 1039 C CA . GLU A 1 132 ? -2.471 -10.986 7.815 1.00 97.81 132 GLU A CA 1
ATOM 1040 C C . GLU A 1 132 ? -1.436 -10.236 6.962 1.00 97.81 132 GLU A C 1
ATOM 1042 O O . GLU A 1 132 ? -0.956 -10.801 5.983 1.00 97.81 132 GLU A O 1
ATOM 1047 N N . LEU A 1 133 ? -1.046 -9.005 7.330 1.00 98.44 133 LEU A N 1
ATOM 1048 C CA . LEU A 1 133 ? -0.222 -8.126 6.491 1.00 98.44 133 LEU A CA 1
ATOM 1049 C C . LEU A 1 133 ? 1.106 -8.771 6.047 1.00 98.44 133 LEU A C 1
ATOM 1051 O O . LEU A 1 133 ? 1.503 -8.614 4.894 1.00 98.44 133 LEU A O 1
ATOM 1055 N N . ALA A 1 134 ? 1.762 -9.546 6.916 1.00 98.44 134 ALA A N 1
ATOM 1056 C CA . ALA A 1 134 ? 2.984 -10.260 6.543 1.00 98.44 134 ALA A CA 1
ATOM 1057 C C . ALA A 1 134 ? 2.736 -11.296 5.431 1.00 98.44 134 ALA A C 1
ATOM 1059 O O . ALA A 1 134 ? 3.454 -11.322 4.436 1.00 98.44 134 ALA A O 1
ATOM 1060 N N . ALA A 1 135 ? 1.664 -12.089 5.550 1.00 98.38 135 ALA A N 1
ATOM 1061 C CA . ALA A 1 135 ? 1.294 -13.065 4.523 1.00 98.38 135 ALA A CA 1
ATOM 1062 C C . ALA A 1 135 ? 0.867 -12.384 3.215 1.00 98.38 135 ALA A C 1
ATOM 1064 O O . ALA A 1 135 ? 1.187 -12.871 2.135 1.00 98.38 135 ALA A O 1
ATOM 1065 N N . VAL A 1 136 ? 0.196 -11.231 3.309 1.00 98.50 136 VAL A N 1
ATOM 1066 C CA . VAL A 1 136 ? -0.163 -10.414 2.144 1.00 98.50 136 VAL A CA 1
ATOM 1067 C C . VAL A 1 136 ? 1.094 -9.962 1.388 1.00 98.50 136 VAL A C 1
ATOM 1069 O O . VAL A 1 136 ? 1.098 -10.012 0.161 1.00 98.50 136 VAL A O 1
ATOM 1072 N N . LYS A 1 137 ? 2.169 -9.559 2.083 1.00 98.56 137 LYS A N 1
ATOM 1073 C CA . LYS A 1 137 ? 3.433 -9.178 1.428 1.00 98.56 137 LYS A CA 1
ATOM 1074 C C . LYS A 1 137 ? 4.137 -10.357 0.774 1.00 98.56 137 LYS A C 1
ATOM 1076 O O . LYS A 1 137 ? 4.595 -10.233 -0.356 1.00 98.56 137 LYS A O 1
ATOM 1081 N N . THR A 1 138 ? 4.188 -11.503 1.444 1.00 98.19 138 THR A N 1
ATOM 1082 C CA . THR A 1 138 ? 4.747 -12.719 0.840 1.00 98.19 138 THR A CA 1
ATOM 1083 C C . THR A 1 138 ? 3.992 -13.096 -0.432 1.00 98.19 138 THR A C 1
ATOM 1085 O O . THR A 1 138 ? 4.615 -13.370 -1.453 1.00 98.19 138 THR A O 1
ATOM 1088 N N . LEU A 1 139 ? 2.658 -13.034 -0.406 1.00 98.06 139 LEU A N 1
ATOM 1089 C CA . LEU A 1 139 ? 1.842 -13.267 -1.592 1.00 98.06 139 LEU A CA 1
ATOM 1090 C C . LEU A 1 139 ? 2.128 -12.243 -2.694 1.00 98.06 139 LEU A C 1
ATOM 1092 O O . LEU A 1 139 ? 2.242 -12.628 -3.852 1.00 98.06 139 LEU A O 1
ATOM 1096 N N . SER A 1 140 ? 2.224 -10.951 -2.368 1.00 98.06 140 SER A N 1
ATOM 1097 C CA . SER A 1 140 ? 2.455 -9.932 -3.393 1.00 98.06 140 SER A CA 1
ATOM 1098 C C . SER A 1 140 ? 3.783 -10.168 -4.116 1.00 98.06 140 SER A C 1
ATOM 1100 O O . SER A 1 140 ? 3.806 -10.120 -5.339 1.00 98.06 140 SER A O 1
ATOM 1102 N N . ASN A 1 141 ? 4.842 -10.539 -3.387 1.00 97.38 141 ASN A N 1
ATOM 1103 C CA . ASN A 1 141 ? 6.125 -10.923 -3.981 1.00 97.38 141 ASN A CA 1
ATOM 1104 C C . ASN A 1 141 ? 5.979 -12.150 -4.905 1.00 97.38 141 ASN A C 1
ATOM 1106 O O . ASN A 1 141 ? 6.458 -12.137 -6.033 1.00 97.38 141 ASN A O 1
ATOM 1110 N N . GLN A 1 142 ? 5.244 -13.183 -4.477 1.00 96.75 142 GLN A N 1
ATOM 1111 C CA . GLN A 1 142 ? 4.981 -14.368 -5.310 1.00 96.75 142 GLN A CA 1
ATOM 1112 C C . GLN A 1 142 ? 4.183 -14.037 -6.579 1.00 96.75 142 GLN A C 1
ATOM 1114 O O . GLN A 1 142 ? 4.362 -14.676 -7.614 1.00 96.75 142 GLN A O 1
ATOM 1119 N N . LEU A 1 143 ? 3.279 -13.056 -6.519 1.00 97.12 143 LEU A N 1
ATOM 1120 C CA . LEU A 1 143 ? 2.540 -12.594 -7.692 1.00 97.12 143 LEU A CA 1
ATOM 1121 C C . LEU A 1 143 ? 3.446 -11.850 -8.675 1.00 97.12 143 LEU A C 1
ATOM 1123 O O . LEU A 1 143 ? 3.296 -12.049 -9.879 1.00 97.12 143 LEU A O 1
ATOM 1127 N N . GLU A 1 144 ? 4.382 -11.034 -8.184 1.00 97.19 144 GLU A N 1
ATOM 1128 C CA . GLU A 1 144 ? 5.402 -10.386 -9.019 1.00 97.19 144 GLU A CA 1
ATOM 1129 C C . GLU A 1 144 ? 6.244 -11.439 -9.759 1.00 97.19 144 GLU A C 1
ATOM 1131 O O . GLU A 1 144 ? 6.330 -11.399 -10.988 1.00 97.19 144 GLU A O 1
ATOM 1136 N N . GLU A 1 145 ? 6.761 -12.438 -9.034 1.00 96.38 145 GLU A N 1
ATOM 1137 C CA . GLU A 1 145 ? 7.522 -13.563 -9.598 1.00 96.38 145 GLU A CA 1
ATOM 1138 C C . GLU A 1 145 ? 6.699 -14.341 -10.634 1.00 96.38 145 GLU A C 1
ATOM 1140 O O . GLU A 1 145 ? 7.151 -14.582 -11.756 1.00 96.38 145 GLU A O 1
ATOM 1145 N N . ARG A 1 146 ? 5.452 -14.695 -10.295 1.00 95.56 146 ARG A N 1
ATOM 1146 C CA . ARG A 1 146 ? 4.543 -15.413 -11.197 1.00 95.56 146 ARG A CA 1
ATOM 1147 C C . ARG A 1 146 ? 4.292 -14.638 -12.487 1.00 95.56 146 ARG A C 1
ATOM 1149 O O . ARG A 1 146 ? 4.269 -15.243 -13.554 1.00 95.56 146 ARG A O 1
ATOM 1156 N N . ILE A 1 147 ? 4.088 -13.323 -12.407 1.00 95.81 147 ILE A N 1
ATOM 1157 C CA . ILE A 1 147 ? 3.868 -12.489 -13.593 1.00 95.81 147 ILE A CA 1
ATOM 1158 C C . ILE A 1 147 ? 5.094 -12.537 -14.509 1.00 95.81 147 ILE A C 1
ATOM 1160 O O . ILE A 1 147 ? 4.921 -12.670 -15.718 1.00 95.81 147 ILE A O 1
ATOM 1164 N N . CYS A 1 148 ? 6.310 -12.487 -13.963 1.00 94.88 148 CYS A N 1
ATOM 1165 C CA . CYS A 1 148 ? 7.533 -12.624 -14.755 1.00 94.88 148 CYS A CA 1
ATOM 1166 C C . CYS A 1 148 ? 7.662 -14.013 -15.392 1.00 94.88 148 CYS A C 1
ATOM 1168 O O . CYS A 1 148 ? 7.920 -14.104 -16.593 1.00 94.88 148 CYS A O 1
ATOM 1170 N N . LEU A 1 149 ? 7.391 -15.084 -14.640 1.00 94.00 149 LEU A N 1
ATOM 1171 C CA . LEU A 1 149 ? 7.401 -16.453 -15.169 1.00 94.00 149 LEU A CA 1
ATOM 1172 C C . LEU A 1 149 ? 6.393 -16.638 -16.311 1.00 94.00 149 LEU A C 1
ATOM 1174 O O . LEU A 1 149 ? 6.729 -17.206 -17.349 1.00 94.00 149 LEU A O 1
ATOM 1178 N N . ASP A 1 150 ? 5.178 -16.108 -16.159 1.00 94.56 150 ASP A N 1
ATOM 1179 C CA . ASP A 1 150 ? 4.135 -16.163 -17.188 1.00 94.56 150 ASP A CA 1
ATOM 1180 C C . ASP A 1 150 ? 4.512 -15.367 -18.459 1.00 94.56 150 ASP A C 1
ATOM 1182 O O . ASP A 1 150 ? 3.941 -15.600 -19.524 1.00 94.56 150 ASP A O 1
ATOM 1186 N N . LEU A 1 151 ? 5.451 -14.419 -18.355 1.00 93.50 151 LEU A N 1
ATOM 1187 C CA . LEU A 1 151 ? 6.034 -13.670 -19.476 1.00 93.50 151 LEU A CA 1
ATOM 1188 C C . LEU A 1 151 ? 7.317 -14.321 -20.026 1.00 93.50 151 LEU A C 1
ATOM 1190 O O . LEU A 1 151 ? 7.968 -13.734 -20.887 1.00 93.50 151 LEU A O 1
ATOM 1194 N N . ALA A 1 152 ? 7.680 -15.514 -19.542 1.00 94.75 152 ALA A N 1
ATOM 1195 C CA . ALA A 1 152 ? 8.934 -16.203 -19.849 1.00 94.75 152 ALA A CA 1
ATOM 1196 C C . ALA A 1 152 ? 10.193 -15.370 -19.522 1.00 94.75 152 ALA A C 1
ATOM 1198 O O . ALA A 1 152 ? 11.212 -15.468 -20.208 1.00 94.75 152 ALA A O 1
ATOM 1199 N N . LEU A 1 153 ? 10.123 -14.557 -18.464 1.00 91.44 153 LEU A N 1
ATOM 1200 C CA . LEU A 1 153 ? 11.240 -13.781 -17.930 1.00 91.44 153 LEU A CA 1
ATOM 1201 C C . LEU A 1 153 ? 11.838 -14.457 -16.683 1.00 91.44 153 LEU A C 1
ATOM 1203 O O . LEU A 1 153 ? 11.138 -15.216 -16.006 1.00 91.44 153 LEU A O 1
ATOM 1207 N N . PRO A 1 154 ? 13.114 -14.180 -16.348 1.00 87.31 154 PRO A N 1
ATOM 1208 C CA . PRO A 1 154 ? 13.714 -14.658 -15.106 1.00 87.31 154 PRO A CA 1
ATOM 1209 C C . PRO A 1 154 ? 12.926 -14.167 -13.877 1.00 87.31 154 PRO A C 1
ATOM 1211 O O . PRO A 1 154 ? 12.522 -13.000 -13.855 1.00 87.31 154 PRO A O 1
ATOM 1214 N N . PRO A 1 155 ? 12.715 -15.012 -12.851 1.00 78.62 155 PRO A N 1
ATOM 1215 C CA . PRO A 1 155 ? 11.944 -14.645 -11.660 1.00 78.62 155 PRO A CA 1
ATOM 1216 C C . PRO A 1 155 ? 12.621 -13.562 -10.808 1.00 78.62 155 PRO A C 1
ATOM 1218 O O . PRO A 1 155 ? 11.956 -12.917 -10.006 1.00 78.62 155 PRO A O 1
ATOM 1221 N N . GLU A 1 156 ? 13.924 -13.329 -10.988 1.00 81.25 156 GLU A N 1
ATOM 1222 C CA . GLU A 1 156 ? 14.666 -12.266 -10.304 1.00 81.25 156 GLU A CA 1
ATOM 1223 C C . GLU A 1 156 ? 14.389 -10.874 -10.895 1.00 81.25 156 GLU A C 1
ATOM 1225 O O . GLU A 1 156 ? 14.744 -9.865 -10.285 1.00 81.25 156 GLU A O 1
ATOM 1230 N N . GLN A 1 157 ? 13.771 -10.798 -12.079 1.00 85.31 157 GLN A N 1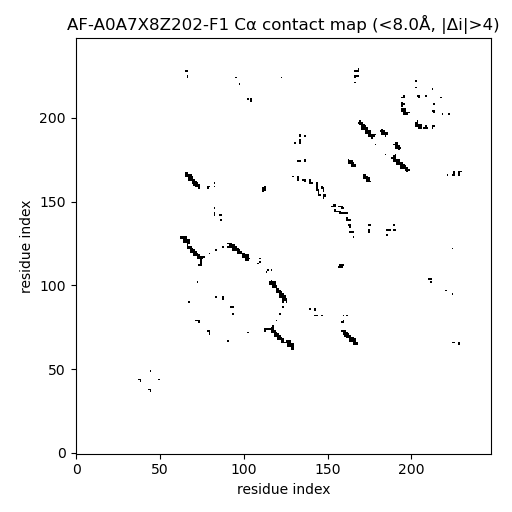
ATOM 1231 C CA . GLN A 1 157 ? 13.294 -9.538 -12.639 1.00 85.31 157 GLN A CA 1
ATOM 1232 C C . GLN A 1 157 ? 11.917 -9.195 -12.082 1.00 85.31 157 GLN A C 1
ATOM 1234 O O . GLN A 1 157 ? 11.126 -10.070 -11.740 1.00 85.31 157 GLN A O 1
ATOM 1239 N N . ARG A 1 158 ? 11.581 -7.905 -12.073 1.00 88.88 158 ARG A N 1
ATOM 1240 C CA . ARG A 1 158 ? 10.225 -7.436 -11.784 1.00 88.88 158 ARG A CA 1
ATOM 1241 C C . ARG A 1 158 ? 9.720 -6.596 -12.940 1.00 88.88 15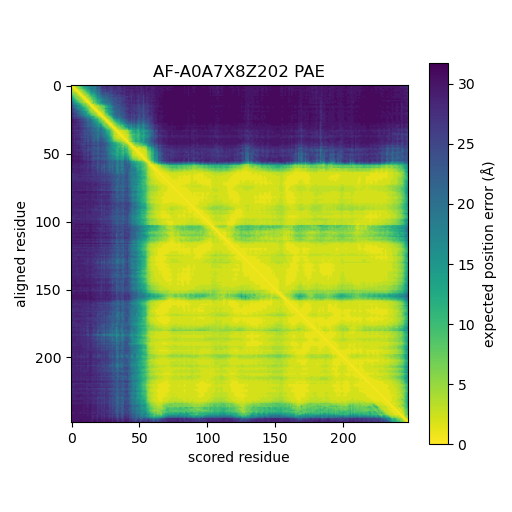8 ARG A C 1
ATOM 1243 O O . ARG A 1 158 ? 10.363 -5.638 -13.352 1.00 88.88 158 ARG A O 1
ATOM 1250 N N . ARG A 1 159 ? 8.540 -6.945 -13.452 1.00 95.19 159 ARG A N 1
ATOM 1251 C CA . ARG A 1 159 ? 7.804 -6.139 -14.446 1.00 95.19 159 ARG A CA 1
ATOM 1252 C C . ARG A 1 159 ? 6.703 -5.286 -13.821 1.00 95.19 159 ARG A C 1
ATOM 1254 O O . ARG A 1 159 ? 6.214 -4.342 -14.438 1.00 95.19 159 ARG A O 1
ATOM 1261 N N . VAL A 1 160 ? 6.328 -5.617 -12.594 1.00 97.00 160 VAL A N 1
ATOM 1262 C CA . VAL A 1 160 ? 5.416 -4.862 -11.743 1.00 97.00 160 VAL A CA 1
ATOM 1263 C C . VAL A 1 160 ? 5.915 -4.987 -10.308 1.00 97.00 160 VAL A C 1
ATOM 1265 O O . VAL A 1 160 ? 6.419 -6.040 -9.930 1.00 97.00 160 VAL A O 1
ATOM 1268 N N . ASN A 1 161 ? 5.804 -3.922 -9.524 1.00 97.75 161 ASN A N 1
ATOM 1269 C CA . ASN A 1 161 ? 6.018 -3.943 -8.078 1.00 97.75 161 ASN A CA 1
ATOM 1270 C C . ASN A 1 161 ? 4.673 -3.748 -7.380 1.00 97.75 161 ASN A C 1
ATOM 1272 O O . ASN A 1 161 ? 3.921 -2.856 -7.770 1.00 97.75 161 ASN A O 1
ATOM 1276 N N . ILE A 1 162 ? 4.387 -4.548 -6.357 1.00 98.38 162 ILE A N 1
ATOM 1277 C CA . ILE A 1 162 ? 3.171 -4.519 -5.551 1.00 98.38 162 ILE A CA 1
ATOM 1278 C C . ILE A 1 162 ? 3.570 -4.248 -4.091 1.00 98.38 162 ILE A C 1
ATOM 1280 O O . ILE A 1 162 ? 4.181 -5.074 -3.402 1.00 98.38 162 ILE A O 1
ATOM 1284 N N . ASP A 1 163 ? 3.174 -3.076 -3.601 1.00 98.19 163 ASP A N 1
ATOM 1285 C CA . ASP A 1 163 ? 3.400 -2.595 -2.239 1.00 98.19 163 ASP A CA 1
ATOM 1286 C C . ASP A 1 163 ? 2.109 -2.728 -1.418 1.00 98.19 163 ASP A C 1
ATOM 1288 O O . ASP A 1 163 ? 1.311 -1.785 -1.377 1.00 98.19 163 ASP A O 1
ATOM 1292 N N . PRO A 1 164 ? 1.843 -3.880 -0.776 1.00 98.62 164 PRO A N 1
ATOM 1293 C CA . PRO A 1 164 ? 0.657 -4.033 0.044 1.00 98.62 164 PRO A CA 1
ATOM 1294 C C . PRO A 1 164 ? 0.776 -3.298 1.377 1.00 98.62 164 PRO A C 1
ATOM 1296 O O . PRO A 1 164 ? 1.837 -3.203 2.001 1.00 98.62 164 PRO A O 1
ATOM 1299 N N . GLY A 1 165 ? -0.377 -2.852 1.851 1.00 98.69 165 GLY A N 1
ATOM 1300 C CA . GLY A 1 165 ? -0.545 -2.151 3.104 1.00 98.69 165 GLY A CA 1
ATOM 1301 C C . GLY A 1 165 ? -1.986 -2.173 3.582 1.00 98.69 165 GLY A C 1
ATOM 1302 O O . GLY A 1 165 ? -2.847 -2.860 3.034 1.00 98.69 165 GLY A O 1
ATOM 1303 N N . TYR A 1 166 ? -2.277 -1.389 4.609 1.00 98.88 166 TYR A N 1
ATOM 1304 C CA . TYR A 1 166 ? -3.646 -1.158 5.039 1.00 98.88 166 TYR A CA 1
ATOM 1305 C C . TYR A 1 166 ? -3.883 0.283 5.471 1.00 98.88 166 TYR A C 1
ATOM 1307 O O . TYR A 1 166 ? -2.981 0.984 5.932 1.00 98.88 166 TYR A O 1
ATOM 1315 N N . VAL A 1 167 ? -5.143 0.692 5.381 1.00 98.75 167 VAL A N 1
ATOM 1316 C CA . VAL A 1 167 ? -5.654 1.964 5.881 1.00 98.75 167 VAL A CA 1
ATOM 1317 C C . VAL A 1 167 ? -6.461 1.726 7.153 1.00 98.75 167 VAL A C 1
ATOM 1319 O O . VAL A 1 167 ? -7.256 0.789 7.270 1.00 98.75 167 VAL A O 1
ATOM 1322 N N . THR A 1 168 ? -6.248 2.614 8.116 1.00 98.50 168 THR A N 1
ATOM 1323 C CA . THR A 1 168 ? -7.081 2.789 9.306 1.00 98.50 168 THR A CA 1
ATOM 1324 C C . THR A 1 168 ? -7.632 4.218 9.341 1.00 98.50 168 THR A C 1
ATOM 1326 O O . THR A 1 168 ? -7.328 5.027 8.470 1.00 98.50 168 THR A O 1
ATOM 1329 N N . LEU A 1 169 ? -8.395 4.579 10.379 1.00 97.94 169 LEU A N 1
ATOM 1330 C CA . LEU A 1 169 ? -8.870 5.959 10.539 1.00 97.94 169 LEU A CA 1
ATOM 1331 C C . LEU A 1 169 ? -7.749 6.962 10.858 1.00 97.94 169 LEU A C 1
ATOM 1333 O O . LEU A 1 169 ? -7.978 8.163 10.722 1.00 97.94 169 LEU A O 1
ATOM 1337 N N . SER A 1 170 ? -6.579 6.491 11.303 1.00 97.94 170 SER A N 1
ATOM 1338 C CA . SER A 1 170 ? -5.486 7.341 11.790 1.00 97.94 170 SER A CA 1
ATOM 1339 C C . SER A 1 170 ? -4.155 7.147 11.067 1.00 97.94 170 SER A C 1
ATOM 1341 O O . SER A 1 170 ? -3.240 7.932 11.291 1.00 97.94 170 SER A O 1
ATOM 1343 N N . LYS A 1 171 ? -4.004 6.110 10.237 1.00 98.56 171 LYS A N 1
ATOM 1344 C CA . LYS A 1 171 ? -2.740 5.804 9.551 1.00 98.56 171 LYS A CA 1
ATOM 1345 C C . LYS A 1 171 ? -2.904 4.911 8.328 1.00 98.56 171 LYS A C 1
ATOM 1347 O O . LYS A 1 171 ? -3.807 4.069 8.303 1.00 98.56 171 LYS A O 1
ATOM 1352 N N . LEU A 1 172 ? -1.969 5.062 7.394 1.00 98.81 172 LEU A N 1
ATOM 1353 C CA . LEU A 1 172 ? -1.664 4.124 6.317 1.00 98.81 172 LEU A CA 1
ATOM 1354 C C . LEU A 1 172 ? -0.368 3.394 6.679 1.00 98.81 172 LEU A C 1
ATOM 1356 O O . LEU A 1 172 ? 0.632 4.029 7.017 1.00 98.81 172 LEU A O 1
ATOM 1360 N N . VAL A 1 173 ? -0.402 2.065 6.633 1.00 98.81 173 VAL A N 1
ATOM 1361 C CA . VAL A 1 173 ? 0.728 1.193 6.973 1.00 98.81 173 VAL A CA 1
ATOM 1362 C C . VAL A 1 173 ? 1.124 0.369 5.758 1.00 98.81 173 VAL A C 1
ATOM 1364 O O . VAL A 1 173 ? 0.242 -0.203 5.127 1.00 98.81 173 VAL A O 1
ATOM 1367 N N . LEU A 1 174 ? 2.419 0.258 5.466 1.00 98.81 174 LEU A N 1
ATOM 1368 C CA . LEU A 1 174 ? 2.951 -0.598 4.402 1.00 98.81 174 LEU A CA 1
ATOM 1369 C C . LEU A 1 174 ? 3.733 -1.780 4.963 1.00 98.81 174 LEU A C 1
ATOM 1371 O O . LEU A 1 174 ? 4.337 -1.686 6.033 1.00 98.81 174 LEU A O 1
ATOM 1375 N N . ALA A 1 175 ? 3.740 -2.879 4.213 1.00 98.62 175 ALA A N 1
ATOM 1376 C CA . ALA A 1 175 ? 4.605 -4.020 4.463 1.00 98.62 175 ALA A CA 1
ATOM 1377 C C . ALA A 1 175 ? 5.883 -3.948 3.627 1.00 98.62 175 ALA A C 1
ATOM 1379 O O . ALA A 1 175 ? 5.866 -3.541 2.466 1.00 98.62 175 ALA A O 1
ATOM 1380 N N . THR A 1 176 ? 6.996 -4.401 4.193 1.00 98.19 176 THR A N 1
ATOM 1381 C CA . THR A 1 176 ? 8.297 -4.386 3.522 1.00 98.19 176 THR A CA 1
ATOM 1382 C C . THR A 1 176 ? 9.190 -5.523 4.003 1.00 98.19 176 THR A C 1
ATOM 1384 O O . THR A 1 176 ? 9.062 -5.994 5.128 1.00 98.19 176 THR A O 1
ATOM 1387 N N . THR A 1 177 ? 10.107 -5.963 3.145 1.00 97.19 177 THR A N 1
ATOM 1388 C CA . THR A 1 177 ? 11.178 -6.917 3.483 1.00 97.19 177 THR A CA 1
ATOM 1389 C C . THR A 1 177 ? 12.430 -6.219 4.020 1.00 97.19 177 THR A C 1
ATOM 1391 O O . THR A 1 177 ? 13.375 -6.874 4.449 1.00 97.19 177 THR A O 1
ATOM 1394 N N . LYS A 1 178 ? 12.478 -4.883 3.958 1.00 95.62 178 LYS A N 1
ATOM 1395 C CA . LYS A 1 178 ? 13.653 -4.088 4.319 1.00 95.62 178 LYS A CA 1
ATOM 1396 C C . LYS A 1 178 ? 13.515 -3.602 5.759 1.00 95.62 178 LYS A C 1
ATOM 1398 O O . LYS A 1 178 ? 12.638 -2.787 6.033 1.00 95.62 178 LYS A O 1
ATOM 1403 N N . ASP A 1 179 ? 14.396 -4.033 6.650 1.00 96.94 179 ASP A N 1
ATOM 1404 C CA . ASP A 1 179 ? 14.450 -3.512 8.020 1.00 96.94 179 ASP A CA 1
ATOM 1405 C C . ASP A 1 179 ? 14.999 -2.070 8.060 1.00 96.94 179 A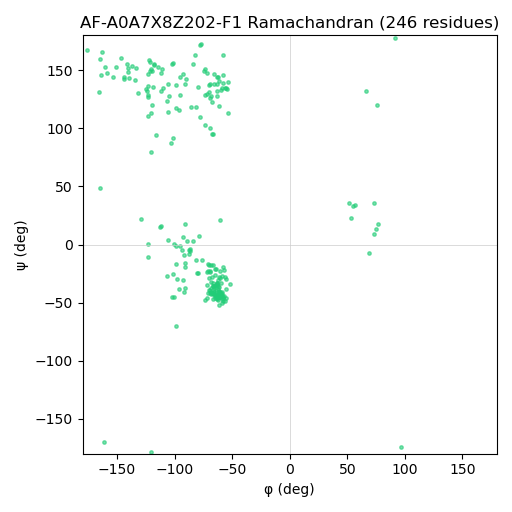SP A C 1
ATOM 1407 O O . ASP A 1 179 ? 15.814 -1.685 7.216 1.00 96.94 179 ASP A O 1
ATOM 1411 N N . TYR A 1 180 ? 14.523 -1.257 9.007 1.00 96.06 180 TYR A N 1
ATOM 1412 C CA . TYR A 1 180 ? 15.045 0.078 9.317 1.00 96.06 180 TYR A CA 1
ATOM 1413 C C . TYR A 1 180 ? 14.565 0.549 10.702 1.00 96.06 180 TYR A C 1
ATOM 1415 O O . TYR A 1 180 ? 13.614 0.006 11.250 1.00 96.06 180 TYR A O 1
ATOM 1423 N N . GLY A 1 181 ? 15.173 1.606 11.254 1.00 96.00 181 GLY A N 1
ATOM 1424 C CA . GLY A 1 181 ? 14.987 2.011 12.658 1.00 96.00 181 GLY A CA 1
ATOM 1425 C C . GLY A 1 181 ? 13.545 2.283 13.119 1.00 96.00 181 GLY A C 1
ATOM 1426 O O . GLY A 1 181 ? 13.246 2.100 14.294 1.00 96.00 181 GLY A O 1
ATOM 1427 N N . HIS A 1 182 ? 12.640 2.697 12.227 1.00 96.62 182 HIS A N 1
ATOM 1428 C CA . HIS A 1 182 ? 11.221 2.943 12.538 1.00 96.62 182 HIS A CA 1
ATOM 1429 C C . HIS A 1 182 ? 10.286 1.801 12.106 1.00 96.62 182 HIS A C 1
ATOM 1431 O O . HIS A 1 182 ? 9.067 1.905 12.273 1.00 96.62 182 HIS A O 1
ATOM 1437 N N . ARG A 1 183 ? 10.826 0.726 11.523 1.00 98.25 183 ARG A N 1
ATOM 1438 C CA . ARG A 1 183 ? 10.053 -0.413 11.025 1.00 98.25 183 ARG A CA 1
ATOM 1439 C C . ARG A 1 183 ? 9.916 -1.468 12.107 1.00 98.25 183 ARG A C 1
ATOM 1441 O O . ARG A 1 183 ? 10.850 -1.773 12.837 1.00 98.25 183 ARG A O 1
ATOM 1448 N N . ILE A 1 184 ? 8.719 -2.028 12.210 1.00 98.31 184 ILE A N 1
ATOM 1449 C CA . ILE A 1 184 ? 8.370 -2.989 13.253 1.00 98.31 184 ILE A CA 1
ATOM 1450 C C . ILE A 1 184 ? 8.291 -4.366 12.618 1.00 98.31 184 ILE A C 1
ATOM 1452 O O . ILE A 1 184 ? 7.517 -4.573 11.684 1.00 98.31 184 ILE A O 1
ATOM 1456 N N . TYR A 1 185 ? 9.069 -5.313 13.132 1.00 98.56 185 TYR A N 1
ATOM 1457 C CA . TYR A 1 185 ? 8.997 -6.700 12.694 1.00 98.56 185 TYR A CA 1
ATOM 1458 C C . TYR A 1 185 ? 7.596 -7.284 12.932 1.00 98.56 185 TYR A C 1
ATOM 1460 O O . TYR A 1 185 ? 7.031 -7.135 14.016 1.00 98.56 185 TYR A O 1
ATOM 1468 N N . LEU A 1 186 ? 7.043 -7.953 11.918 1.00 98.25 186 LEU A N 1
ATOM 1469 C CA . LEU A 1 186 ? 5.785 -8.690 12.018 1.00 98.25 186 LEU A CA 1
ATOM 1470 C C . LEU A 1 186 ? 6.060 -10.182 12.229 1.00 98.25 186 LEU A C 1
ATOM 1472 O O . LEU A 1 186 ? 5.776 -10.723 13.295 1.00 98.25 186 LEU A O 1
ATOM 1476 N N . ARG A 1 187 ? 6.568 -10.838 11.178 1.00 98.12 187 ARG A N 1
ATOM 1477 C CA . ARG A 1 187 ? 6.968 -12.253 11.097 1.00 98.12 187 ARG A CA 1
ATOM 1478 C C . ARG A 1 187 ? 7.583 -12.541 9.722 1.00 98.12 187 ARG A C 1
ATOM 1480 O O . ARG A 1 187 ? 7.412 -11.739 8.809 1.00 98.12 187 ARG A O 1
ATOM 1487 N N . ASP A 1 188 ? 8.231 -13.693 9.564 1.00 97.06 188 ASP A N 1
ATOM 1488 C CA . ASP A 1 188 ? 8.690 -14.239 8.273 1.00 97.06 188 ASP A CA 1
ATOM 1489 C C . ASP A 1 188 ? 9.590 -13.284 7.461 1.00 97.06 188 ASP A C 1
ATOM 1491 O O . ASP A 1 188 ? 9.538 -13.242 6.235 1.00 97.06 188 ASP A O 1
ATOM 1495 N N . GLY A 1 189 ? 10.396 -12.470 8.151 1.00 97.94 189 GLY A N 1
ATOM 1496 C CA . GLY A 1 189 ? 11.240 -11.446 7.517 1.00 97.94 189 GLY A CA 1
ATOM 1497 C C . GLY A 1 189 ? 10.475 -10.226 6.986 1.00 97.94 189 GLY A C 1
ATOM 1498 O O . GLY A 1 189 ? 11.058 -9.392 6.296 1.00 97.94 189 GLY A O 1
ATOM 1499 N N . ILE A 1 190 ? 9.181 -10.103 7.300 1.00 98.62 190 ILE A N 1
ATOM 1500 C CA . ILE A 1 190 ? 8.348 -8.963 6.926 1.00 98.62 190 ILE A CA 1
ATOM 1501 C C . ILE A 1 190 ? 8.218 -7.989 8.092 1.00 98.62 190 ILE A C 1
ATOM 1503 O O . ILE A 1 190 ? 7.958 -8.364 9.238 1.00 98.62 190 ILE A O 1
ATOM 1507 N N . TYR A 1 191 ? 8.332 -6.714 7.756 1.00 98.69 191 TYR A N 1
ATOM 1508 C CA . TYR A 1 191 ? 8.217 -5.576 8.646 1.00 98.69 191 TYR A CA 1
ATOM 1509 C C . TYR A 1 191 ? 7.044 -4.695 8.218 1.00 98.69 191 TYR A C 1
ATOM 1511 O O . TYR A 1 191 ? 6.651 -4.677 7.050 1.00 98.69 191 TYR A O 1
ATOM 1519 N N . ALA A 1 192 ? 6.498 -3.942 9.166 1.00 98.50 192 ALA A N 1
ATOM 1520 C CA . ALA A 1 192 ? 5.500 -2.914 8.931 1.00 98.50 192 ALA A CA 1
ATOM 1521 C C . ALA A 1 192 ? 6.070 -1.524 9.194 1.00 98.50 192 ALA A C 1
ATOM 1523 O O . ALA A 1 192 ? 6.867 -1.312 10.109 1.00 98.50 192 ALA A O 1
ATOM 1524 N N . GLU A 1 193 ? 5.574 -0.562 8.433 1.00 97.88 193 GLU A N 1
ATOM 1525 C CA . GLU A 1 193 ? 5.909 0.842 8.571 1.00 97.88 193 GLU A CA 1
ATOM 1526 C C . GLU A 1 193 ? 4.637 1.683 8.587 1.00 97.88 193 GLU A C 1
ATOM 1528 O O . GLU A 1 193 ? 3.795 1.550 7.704 1.00 97.88 193 GLU A O 1
ATOM 1533 N N . SER A 1 194 ? 4.502 2.578 9.566 1.00 97.88 194 SER A N 1
ATOM 1534 C CA . SER A 1 194 ? 3.513 3.656 9.491 1.00 97.88 194 SER A CA 1
ATOM 1535 C C . SER A 1 194 ? 4.003 4.690 8.479 1.00 97.88 194 SER A C 1
ATOM 1537 O O . SER A 1 194 ? 4.916 5.459 8.780 1.00 97.88 194 SER A O 1
ATOM 1539 N N . THR A 1 195 ? 3.421 4.672 7.280 1.00 98.06 195 THR A N 1
ATOM 1540 C CA . THR A 1 195 ? 3.870 5.474 6.135 1.00 98.06 195 THR A CA 1
ATOM 1541 C C . THR A 1 195 ? 3.172 6.825 6.081 1.00 98.06 195 THR A C 1
ATOM 1543 O O . THR A 1 195 ? 3.823 7.814 5.791 1.00 98.06 195 THR A O 1
ATOM 1546 N N . LEU A 1 196 ? 1.887 6.919 6.419 1.00 98.69 196 LEU A N 1
ATOM 1547 C CA . LEU A 1 196 ? 1.186 8.198 6.598 1.00 98.69 196 LEU A CA 1
ATOM 1548 C C . LEU A 1 196 ? 0.385 8.149 7.895 1.00 98.69 196 LEU A C 1
ATOM 1550 O O . LEU A 1 196 ? -0.065 7.078 8.308 1.00 98.69 196 LEU A O 1
ATOM 1554 N N . HIS A 1 197 ? 0.167 9.299 8.522 1.00 98.50 197 HIS A N 1
ATOM 1555 C CA . HIS A 1 197 ? -0.816 9.446 9.594 1.00 98.50 197 HIS A CA 1
ATOM 1556 C C . HIS A 1 197 ? -1.899 10.436 9.184 1.00 98.50 197 HIS A C 1
ATOM 1558 O O . HIS A 1 197 ? -1.688 11.273 8.313 1.00 98.50 197 HIS A O 1
ATOM 1564 N N . TYR A 1 198 ? -3.079 10.299 9.776 1.00 98.38 198 TYR A N 1
ATOM 1565 C CA . TYR A 1 198 ? -4.200 11.188 9.527 1.00 98.38 198 TYR A CA 1
ATOM 1566 C C . TYR A 1 198 ? -4.391 12.107 10.725 1.00 98.38 198 TYR A C 1
ATOM 1568 O O . TYR A 1 198 ? -4.742 11.651 11.816 1.00 98.38 198 TYR A O 1
ATOM 1576 N N . GLU A 1 199 ? -4.174 13.398 10.518 1.00 96.56 199 GLU A N 1
ATOM 1577 C CA . GLU A 1 199 ? -4.328 14.423 11.542 1.00 96.56 199 GLU A CA 1
ATOM 1578 C C . GLU A 1 199 ? -4.950 15.679 10.943 1.00 96.56 199 GLU A C 1
ATOM 1580 O O . GLU A 1 199 ? -4.752 15.992 9.772 1.00 96.56 199 GLU A O 1
ATOM 1585 N N . ASN A 1 200 ? -5.723 16.412 11.747 1.00 95.94 200 ASN A N 1
ATOM 1586 C CA . ASN A 1 200 ? -6.296 17.698 11.341 1.00 95.94 200 ASN A CA 1
ATOM 1587 C C . ASN A 1 200 ? -7.043 17.650 9.988 1.00 95.94 200 ASN A C 1
ATOM 1589 O O . ASN A 1 200 ? -6.990 18.603 9.213 1.00 95.94 200 ASN A O 1
ATOM 1593 N N . GLY A 1 201 ? -7.718 16.528 9.704 1.00 96.38 201 GLY A N 1
ATOM 1594 C CA . GLY A 1 201 ? -8.513 16.336 8.488 1.00 96.38 201 GLY A CA 1
ATOM 1595 C C . GLY A 1 201 ? -7.709 16.058 7.214 1.00 96.38 201 GLY A C 1
ATOM 1596 O O . GLY A 1 201 ? -8.240 16.256 6.126 1.00 96.38 201 GLY A O 1
ATOM 1597 N N . ARG A 1 202 ? -6.437 15.649 7.316 1.00 97.56 202 ARG A N 1
ATOM 1598 C CA . ARG A 1 202 ? -5.600 15.331 6.151 1.00 97.56 202 ARG A CA 1
ATOM 1599 C C . ARG A 1 202 ? -4.601 14.212 6.425 1.00 97.56 202 ARG A C 1
ATOM 1601 O O . ARG A 1 202 ? -4.236 13.946 7.570 1.00 97.56 202 ARG A O 1
ATOM 1608 N N . TRP A 1 203 ? -4.117 13.602 5.348 1.00 98.56 203 TRP A N 1
ATOM 1609 C CA . TRP A 1 203 ? -2.940 12.744 5.382 1.00 98.56 203 TRP A CA 1
ATOM 1610 C C . TRP A 1 203 ? -1.674 13.587 5.533 1.00 98.56 203 TRP A C 1
ATOM 1612 O O . TRP A 1 203 ? -1.441 14.525 4.773 1.00 98.56 203 TRP A O 1
ATOM 1622 N N . THR A 1 204 ? -0.852 13.234 6.513 1.00 98.44 204 THR A N 1
ATOM 1623 C CA . THR A 1 204 ? 0.409 13.902 6.824 1.00 98.44 204 THR A CA 1
ATOM 1624 C C . THR A 1 204 ? 1.544 12.871 6.781 1.00 98.44 204 THR A C 1
ATOM 1626 O O . THR A 1 204 ? 1.419 11.780 7.359 1.00 98.44 204 THR A O 1
ATOM 1629 N N . PRO A 1 205 ? 2.658 13.172 6.090 1.00 98.38 205 PRO A N 1
ATOM 1630 C CA . PRO A 1 205 ? 3.823 12.303 6.070 1.00 98.38 205 PRO A CA 1
ATOM 1631 C C . PRO A 1 205 ? 4.597 12.350 7.390 1.00 98.38 205 PRO A C 1
ATOM 1633 O O . PRO A 1 205 ? 4.626 13.353 8.101 1.00 98.38 205 PRO A O 1
ATOM 1636 N N . TRP A 1 206 ? 5.250 11.240 7.702 1.00 98.00 206 TRP A N 1
ATOM 1637 C CA . TRP A 1 206 ? 6.339 11.165 8.666 1.00 98.00 206 TRP A CA 1
ATOM 1638 C C . TRP A 1 206 ? 7.662 11.588 8.007 1.00 98.00 206 TRP A C 1
ATOM 1640 O O . TRP A 1 206 ? 7.776 11.539 6.782 1.00 98.00 206 TRP A O 1
ATOM 1650 N N . PRO A 1 207 ? 8.713 11.913 8.787 1.00 96.94 207 PRO A N 1
ATOM 1651 C CA . PRO A 1 207 ? 10.038 12.211 8.230 1.00 96.94 207 PRO A CA 1
ATOM 1652 C C . PRO A 1 207 ? 10.652 11.077 7.391 1.00 96.94 207 PRO A C 1
ATOM 1654 O O . PRO A 1 207 ? 11.566 11.320 6.611 1.00 96.94 207 PRO A O 1
ATOM 1657 N N . TRP A 1 208 ? 10.171 9.842 7.563 1.00 96.19 208 TRP A N 1
ATOM 1658 C CA . TRP A 1 208 ? 10.631 8.644 6.853 1.00 96.19 208 TRP A CA 1
ATOM 1659 C C . TRP A 1 208 ? 9.661 8.146 5.772 1.00 96.19 208 TRP A C 1
ATOM 1661 O O . TRP A 1 208 ? 9.895 7.085 5.196 1.00 96.19 208 TRP A O 1
ATOM 1671 N N . THR A 1 209 ? 8.556 8.854 5.516 1.00 97.31 209 THR A N 1
ATOM 1672 C CA . THR A 1 209 ? 7.599 8.480 4.466 1.00 97.31 209 THR A CA 1
ATOM 1673 C C . THR A 1 209 ? 8.292 8.434 3.110 1.00 97.31 209 THR A C 1
ATOM 1675 O O . THR A 1 209 ? 9.031 9.354 2.760 1.00 97.31 209 THR A O 1
ATOM 1678 N N . TYR A 1 210 ? 8.027 7.384 2.328 1.00 95.62 210 TYR A N 1
ATOM 1679 C CA . TYR A 1 210 ? 8.506 7.312 0.949 1.00 95.62 210 TYR A CA 1
ATOM 1680 C C . TYR A 1 210 ? 8.067 8.559 0.163 1.00 95.62 210 TYR A C 1
ATOM 1682 O O . TYR A 1 210 ? 6.897 8.942 0.265 1.00 95.62 210 TYR A O 1
ATOM 1690 N N . PRO A 1 211 ? 8.955 9.202 -0.618 1.00 95.25 211 PRO A N 1
ATOM 1691 C CA . PRO A 1 211 ? 8.626 10.493 -1.215 1.00 95.25 211 PRO A CA 1
ATOM 1692 C C . PRO A 1 211 ? 7.422 10.449 -2.165 1.00 95.25 211 PRO A C 1
ATOM 1694 O O . PRO A 1 211 ? 6.699 11.434 -2.258 1.00 95.25 211 PRO A O 1
ATOM 1697 N N . ASP A 1 212 ? 7.151 9.305 -2.801 1.00 95.44 212 ASP A N 1
ATOM 1698 C CA . ASP A 1 212 ? 5.958 9.120 -3.626 1.00 95.44 212 ASP A CA 1
ATOM 1699 C C . ASP A 1 212 ? 4.685 9.146 -2.761 1.00 95.44 212 ASP A C 1
ATOM 1701 O O . ASP A 1 212 ? 3.760 9.887 -3.059 1.00 95.44 212 ASP A O 1
ATOM 1705 N N . TYR A 1 213 ? 4.627 8.428 -1.636 1.00 97.62 213 TYR A N 1
ATOM 1706 C CA . TYR A 1 213 ? 3.471 8.477 -0.726 1.00 97.62 213 TYR A CA 1
ATOM 1707 C C . TYR A 1 213 ? 3.264 9.851 -0.067 1.00 97.62 213 TYR A C 1
ATOM 1709 O O . TYR A 1 213 ? 2.139 10.184 0.318 1.00 97.62 213 TYR A O 1
ATOM 1717 N N . ALA A 1 214 ? 4.327 10.645 0.084 1.00 96.94 214 ALA A N 1
ATOM 1718 C CA . ALA A 1 214 ? 4.229 12.021 0.568 1.00 96.94 214 ALA A CA 1
ATOM 1719 C C . ALA A 1 214 ? 3.591 12.969 -0.466 1.00 96.94 214 ALA A C 1
ATOM 1721 O O . ALA A 1 214 ? 3.139 14.053 -0.094 1.00 96.94 214 ALA A O 1
ATOM 1722 N N . ASP A 1 215 ? 3.518 12.562 -1.734 1.00 95.62 215 ASP A N 1
ATOM 1723 C CA . ASP A 1 215 ? 2.908 13.342 -2.799 1.00 95.62 215 ASP A CA 1
ATOM 1724 C C . ASP A 1 215 ? 1.390 13.475 -2.604 1.00 95.62 215 ASP A C 1
ATOM 1726 O O . ASP A 1 215 ? 0.634 12.498 -2.549 1.00 95.62 215 ASP A O 1
ATOM 1730 N N . ILE A 1 216 ? 0.934 14.726 -2.537 1.00 96.25 216 ILE A N 1
ATOM 1731 C CA . ILE A 1 216 ? -0.468 15.093 -2.327 1.00 96.25 216 ILE A CA 1
ATOM 1732 C C . ILE A 1 216 ? -1.393 14.568 -3.434 1.00 96.25 216 ILE A C 1
ATOM 1734 O O . ILE A 1 216 ? -2.586 14.379 -3.188 1.00 96.25 216 ILE A O 1
ATOM 1738 N N . ARG A 1 217 ? -0.861 14.279 -4.633 1.00 96.50 217 ARG A N 1
ATOM 1739 C CA . ARG A 1 217 ? -1.625 13.742 -5.773 1.00 96.50 217 ARG A CA 1
ATOM 1740 C C . ARG A 1 217 ? -2.371 12.452 -5.421 1.00 96.50 217 ARG A C 1
ATOM 1742 O O . ARG A 1 217 ? -3.443 12.211 -5.965 1.00 96.50 217 ARG A O 1
ATOM 1749 N N . TYR A 1 218 ? -1.852 11.650 -4.488 1.00 97.38 218 TYR A N 1
ATOM 1750 C CA . TYR A 1 218 ? -2.451 10.363 -4.110 1.00 97.38 218 TYR A CA 1
ATOM 1751 C C . TYR A 1 218 ? -3.455 10.473 -2.957 1.00 97.38 218 TYR A C 1
ATOM 1753 O O . TYR A 1 218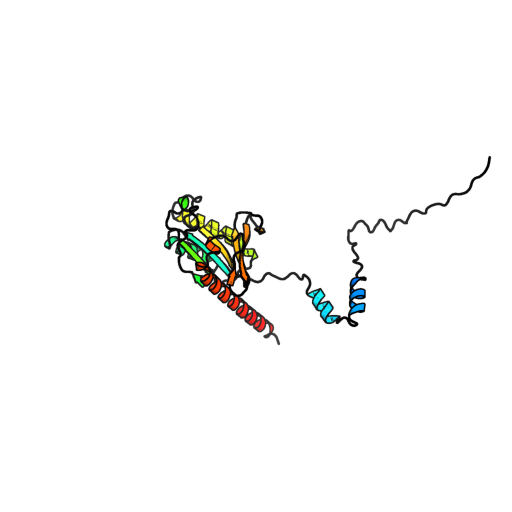 ? -4.291 9.588 -2.760 1.00 97.38 218 TYR A O 1
ATOM 1761 N N . HIS A 1 219 ? -3.397 11.556 -2.176 1.00 98.06 219 HIS A N 1
ATOM 1762 C CA . HIS A 1 219 ? -4.108 11.648 -0.897 1.00 98.06 219 HIS A CA 1
ATOM 1763 C C . HIS A 1 219 ? -5.626 11.681 -1.064 1.00 98.06 219 HIS A C 1
ATOM 1765 O O . HIS A 1 219 ? -6.329 11.182 -0.189 1.00 98.06 219 HIS A O 1
ATOM 1771 N N . GLY A 1 220 ? -6.136 12.181 -2.195 1.00 98.38 220 GLY A N 1
ATOM 1772 C CA . GLY A 1 220 ? -7.565 12.110 -2.517 1.00 98.38 220 GLY A CA 1
ATOM 1773 C C . GLY A 1 220 ? -8.079 10.667 -2.593 1.00 98.38 220 GLY A C 1
ATOM 1774 O O . GLY A 1 220 ? -9.124 10.352 -2.027 1.00 98.38 220 GLY A O 1
ATOM 1775 N N . PHE A 1 221 ? -7.307 9.763 -3.205 1.00 98.69 221 PHE A N 1
ATOM 1776 C CA . PHE A 1 221 ? -7.641 8.337 -3.228 1.00 98.69 221 PHE A CA 1
ATOM 1777 C C . PHE A 1 221 ? -7.531 7.711 -1.831 1.00 98.69 221 PHE A C 1
ATOM 1779 O O . PHE A 1 221 ? -8.399 6.942 -1.421 1.00 98.69 221 PHE A O 1
ATOM 1786 N N . PHE A 1 222 ? -6.502 8.058 -1.053 1.00 98.75 222 PHE A N 1
ATOM 1787 C CA . PHE A 1 222 ? -6.370 7.551 0.318 1.00 98.75 222 PHE A CA 1
ATOM 1788 C C . PHE A 1 222 ? -7.524 8.006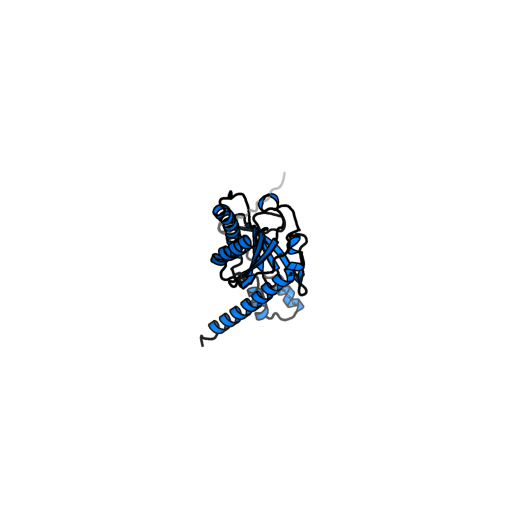 1.221 1.00 98.75 222 PHE A C 1
ATOM 1790 O O . PHE A 1 222 ? -7.977 7.229 2.065 1.00 98.75 222 PHE A O 1
ATOM 1797 N N . GLU A 1 223 ? -8.041 9.220 1.018 1.00 98.56 223 GLU A N 1
ATOM 1798 C CA . GLU A 1 223 ? -9.234 9.712 1.708 1.00 98.56 223 GLU A CA 1
ATOM 1799 C C . GLU A 1 223 ? -10.481 8.917 1.333 1.00 98.56 223 GLU A C 1
ATOM 1801 O O . GLU A 1 223 ? -11.186 8.433 2.217 1.00 98.56 223 GLU A O 1
ATOM 1806 N N . GLN A 1 224 ? -10.690 8.660 0.039 1.00 98.56 224 GLN A N 1
ATOM 1807 C CA . GLN A 1 224 ? -11.775 7.799 -0.431 1.00 98.56 224 GLN A CA 1
ATOM 1808 C C . GLN A 1 224 ? -11.728 6.408 0.229 1.00 98.56 224 GLN A C 1
ATOM 1810 O O . GLN A 1 224 ? -12.747 5.900 0.705 1.00 98.56 224 GLN A O 1
ATOM 1815 N N . VAL A 1 225 ? -10.544 5.789 0.298 1.00 98.75 225 VAL A N 1
ATOM 1816 C CA . VAL A 1 225 ? -10.358 4.478 0.944 1.00 98.75 225 VAL A CA 1
ATOM 1817 C C . VAL A 1 225 ? -10.655 4.550 2.445 1.00 98.75 225 VAL A C 1
ATOM 1819 O O . VAL A 1 225 ? -11.269 3.638 3.006 1.00 98.75 225 VAL A O 1
ATOM 1822 N N . ARG A 1 226 ? -10.254 5.634 3.113 1.00 98.56 226 ARG A N 1
ATOM 1823 C CA . ARG A 1 226 ? -10.507 5.854 4.540 1.00 98.56 226 ARG A CA 1
ATOM 1824 C C . ARG A 1 226 ? -11.986 6.053 4.851 1.00 98.56 226 ARG A C 1
ATOM 1826 O O . ARG A 1 226 ? -12.473 5.488 5.833 1.00 98.56 226 ARG A O 1
ATOM 1833 N N . ASP A 1 227 ? -12.697 6.815 4.032 1.00 98.38 227 ASP A N 1
ATOM 1834 C CA . ASP A 1 227 ? -14.133 7.035 4.189 1.00 98.38 227 ASP A CA 1
ATOM 1835 C C . ASP A 1 227 ? -14.921 5.748 3.947 1.00 98.38 227 ASP A C 1
ATOM 1837 O O . ASP A 1 227 ? -15.794 5.395 4.747 1.00 98.38 227 ASP A O 1
ATOM 1841 N N . SER A 1 228 ? -14.544 4.975 2.923 1.00 98.19 228 SER A N 1
ATOM 1842 C CA . SER A 1 228 ? -15.075 3.624 2.717 1.00 98.19 228 SER A CA 1
ATOM 1843 C C . SER A 1 228 ? -14.845 2.740 3.950 1.00 98.19 228 SER A C 1
ATOM 1845 O O . SER A 1 228 ? -15.781 2.134 4.482 1.00 98.19 228 SER A O 1
ATOM 1847 N N . TYR A 1 229 ? -13.621 2.726 4.485 1.00 98.50 229 TYR A N 1
ATOM 1848 C CA . TYR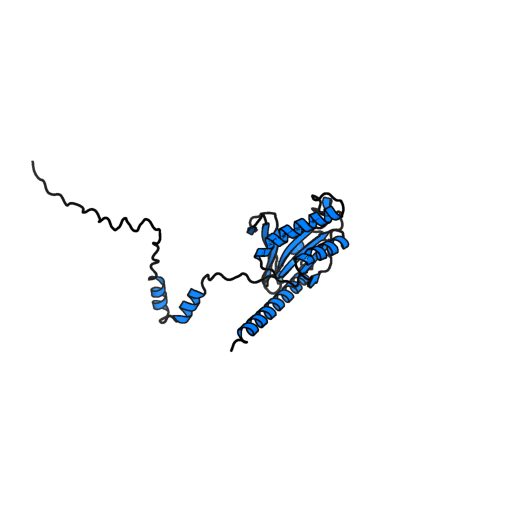 A 1 229 ? -13.287 1.973 5.693 1.00 98.50 229 TYR A CA 1
ATOM 1849 C C . TYR A 1 229 ? -14.139 2.387 6.902 1.00 98.50 229 TYR A C 1
ATOM 1851 O O . TYR A 1 229 ? -14.670 1.527 7.611 1.00 98.50 229 TYR A O 1
ATOM 1859 N N . LYS A 1 230 ? -14.321 3.694 7.122 1.00 97.75 230 LYS A N 1
ATOM 1860 C CA . LYS A 1 230 ? -15.177 4.231 8.188 1.00 97.75 230 LYS A CA 1
ATOM 1861 C C . LYS A 1 230 ? -16.611 3.711 8.065 1.00 97.75 230 LYS A C 1
ATOM 1863 O O . LYS A 1 230 ? -17.182 3.260 9.059 1.00 97.75 230 LYS A O 1
ATOM 1868 N N . ASN A 1 231 ? -17.166 3.707 6.855 1.00 97.56 231 ASN A N 1
ATOM 1869 C CA . ASN A 1 231 ? -18.513 3.201 6.599 1.00 97.56 231 ASN A CA 1
ATOM 1870 C C . ASN A 1 231 ? -18.619 1.694 6.872 1.00 97.56 231 ASN A C 1
ATOM 1872 O O . ASN A 1 231 ? -19.540 1.268 7.568 1.00 97.56 231 ASN A O 1
ATOM 1876 N N . LYS A 1 232 ? -17.637 0.894 6.435 1.00 96.81 232 LYS A N 1
ATOM 1877 C CA . LYS A 1 232 ? -17.588 -0.552 6.726 1.00 96.81 232 LYS A CA 1
ATOM 1878 C C . LYS A 1 232 ? -17.568 -0.843 8.225 1.00 96.81 232 LYS A C 1
ATOM 1880 O O . LYS A 1 232 ? -18.232 -1.776 8.675 1.00 96.81 232 LYS A O 1
ATOM 1885 N N . LEU A 1 233 ? -16.821 -0.064 9.011 1.00 94.94 233 LEU A N 1
ATOM 1886 C CA . LEU A 1 233 ? -16.807 -0.215 10.468 1.00 94.94 233 LEU A CA 1
ATOM 1887 C C . LEU A 1 233 ? -18.180 0.074 11.086 1.00 94.94 233 LEU A C 1
ATOM 1889 O O . LEU A 1 233 ? -18.629 -0.687 11.945 1.00 94.94 233 LEU A O 1
ATOM 1893 N N . ASN A 1 234 ? -18.850 1.138 10.640 1.00 93.06 234 ASN A N 1
ATOM 1894 C CA . ASN A 1 234 ? -20.177 1.506 11.135 1.00 93.06 234 ASN A CA 1
ATOM 1895 C C . ASN A 1 234 ? -21.210 0.414 10.827 1.00 93.06 234 ASN A C 1
ATOM 1897 O O . ASN A 1 234 ? -21.908 -0.037 11.732 1.00 93.06 234 ASN A O 1
ATOM 1901 N N . THR A 1 235 ? -21.245 -0.083 9.587 1.00 92.19 235 THR A N 1
ATOM 1902 C CA . THR A 1 235 ? -22.145 -1.176 9.186 1.00 92.19 235 THR A CA 1
ATOM 1903 C C . THR A 1 235 ? -21.914 -2.432 10.021 1.00 92.19 235 THR A C 1
ATOM 1905 O O . THR A 1 235 ? -22.863 -2.978 10.575 1.00 92.19 235 THR A O 1
ATOM 1908 N N . ARG A 1 236 ? -20.656 -2.853 10.210 1.00 90.25 236 ARG A N 1
ATOM 1909 C CA . ARG A 1 236 ? -20.328 -4.026 11.042 1.00 90.25 236 ARG A CA 1
ATOM 1910 C C . ARG A 1 236 ? -20.736 -3.852 12.502 1.00 90.25 236 ARG A C 1
ATOM 1912 O O . ARG A 1 236 ? -21.126 -4.822 13.144 1.00 90.25 236 ARG A O 1
ATOM 1919 N N . SER A 1 237 ? -20.616 -2.635 13.028 1.00 84.94 237 SER A N 1
ATOM 1920 C CA . SER A 1 237 ? -20.996 -2.326 14.409 1.00 84.94 237 SER A CA 1
ATOM 1921 C C . SER A 1 237 ? -22.515 -2.401 14.575 1.00 84.94 237 SER A C 1
ATOM 1923 O O . SER A 1 237 ? -22.992 -3.014 15.527 1.00 84.94 237 SER A O 1
ATOM 1925 N N . ASN A 1 238 ? -23.266 -1.881 13.601 1.00 84.88 238 ASN A N 1
ATOM 1926 C CA . ASN A 1 238 ? -24.724 -1.986 13.558 1.00 84.88 238 ASN A CA 1
ATOM 1927 C C . ASN A 1 238 ? -25.185 -3.446 13.430 1.00 84.88 238 ASN A C 1
ATOM 1929 O O . ASN A 1 238 ? -26.052 -3.880 14.179 1.00 84.88 238 ASN A O 1
ATOM 1933 N N . GLU A 1 239 ? -24.579 -4.235 12.539 1.00 86.12 239 GLU A N 1
ATOM 1934 C CA . GLU A 1 239 ? -24.894 -5.663 12.389 1.00 86.12 239 GLU A CA 1
ATOM 1935 C C . GLU A 1 239 ? -24.604 -6.464 13.665 1.00 86.12 239 GLU A C 1
ATOM 1937 O O . GLU A 1 239 ? -25.379 -7.348 14.033 1.00 86.12 239 GLU A O 1
ATOM 1942 N N . ALA A 1 240 ? -23.497 -6.164 14.351 1.00 82.50 240 ALA A N 1
ATOM 1943 C CA . ALA A 1 240 ? -23.160 -6.800 15.620 1.00 82.50 240 ALA A CA 1
ATOM 1944 C C . ALA A 1 240 ? -24.175 -6.446 16.718 1.00 82.50 240 ALA A C 1
ATOM 1946 O O . ALA A 1 240 ? -24.616 -7.342 17.435 1.00 82.50 240 ALA A O 1
ATOM 1947 N N . ALA A 1 241 ? -24.590 -5.177 16.804 1.00 78.75 241 ALA A N 1
ATOM 1948 C CA . ALA A 1 241 ? -25.612 -4.727 17.748 1.00 78.75 241 ALA A CA 1
ATOM 1949 C C . ALA A 1 241 ? -26.973 -5.393 17.484 1.00 78.75 241 ALA A C 1
ATOM 1951 O O . ALA A 1 241 ? -27.604 -5.885 18.415 1.00 78.75 241 ALA A O 1
ATOM 1952 N N . VAL A 1 242 ? -27.393 -5.500 16.216 1.00 81.56 242 VAL A N 1
ATOM 1953 C CA . VAL A 1 242 ? -28.637 -6.198 15.842 1.00 81.56 242 VAL A CA 1
ATOM 1954 C C . VAL A 1 242 ? -28.577 -7.677 16.232 1.00 81.56 242 VAL A C 1
ATOM 1956 O O . VAL A 1 242 ? -29.517 -8.183 16.832 1.00 81.56 242 VAL A O 1
ATOM 1959 N N . ARG A 1 243 ? -27.467 -8.380 15.967 1.00 78.62 243 ARG A N 1
ATOM 1960 C CA . ARG A 1 243 ? -27.321 -9.797 16.361 1.00 78.62 243 ARG A CA 1
ATOM 1961 C C . ARG A 1 243 ? -27.366 -10.011 17.874 1.00 78.62 243 ARG A C 1
ATOM 1963 O O . ARG A 1 243 ? -27.795 -11.073 18.306 1.00 78.62 243 ARG A O 1
ATOM 1970 N N . GLN A 1 244 ? -26.918 -9.033 18.659 1.00 73.38 244 GLN A N 1
ATOM 1971 C CA . GLN A 1 244 ? -26.965 -9.088 20.122 1.00 73.38 244 GLN A CA 1
ATOM 1972 C C . GLN A 1 244 ? -28.349 -8.728 20.691 1.00 73.38 244 GLN A C 1
ATOM 1974 O O . GLN A 1 244 ? -28.671 -9.185 21.779 1.00 73.38 244 GLN A O 1
ATOM 1979 N N . GLY A 1 245 ? -29.170 -7.962 19.961 1.00 61.53 245 GLY A N 1
ATOM 1980 C CA . GLY A 1 245 ? -30.514 -7.537 20.383 1.00 61.53 245 GLY A CA 1
ATOM 1981 C C . GLY A 1 245 ? -31.684 -8.428 19.933 1.00 61.53 245 GLY A C 1
ATOM 1982 O O . GLY A 1 245 ? -32.812 -8.168 20.322 1.00 61.53 245 GLY A O 1
ATOM 1983 N N . VAL A 1 246 ? -31.455 -9.471 19.125 1.00 55.81 246 VAL A N 1
ATOM 1984 C CA . VAL A 1 246 ? -32.501 -10.418 18.652 1.00 55.81 246 VAL A CA 1
ATOM 1985 C C . VAL A 1 246 ? -32.646 -11.636 19.595 1.00 55.81 246 VAL A C 1
ATOM 1987 O O . VAL A 1 246 ? -33.191 -12.671 19.227 1.00 55.81 246 VAL A O 1
ATOM 1990 N N . GLY A 1 247 ? -32.136 -11.532 20.826 1.00 49.81 247 GLY A N 1
ATOM 1991 C CA . GLY A 1 247 ? -32.106 -12.612 21.821 1.00 49.81 247 GLY A CA 1
ATOM 1992 C C . GLY A 1 247 ? -33.000 -12.424 23.052 1.00 49.81 247 GLY A C 1
ATOM 1993 O O . GLY A 1 247 ? -32.765 -13.132 24.030 1.00 49.81 247 GLY A O 1
ATOM 1994 N N . GLU A 1 248 ? -33.968 -11.502 23.031 1.00 36.44 248 GLU A N 1
ATOM 1995 C CA . GLU A 1 248 ? -34.958 -11.304 24.111 1.00 36.44 248 GLU A CA 1
ATOM 1996 C C . GLU A 1 248 ? -36.371 -11.726 23.694 1.00 36.44 248 GLU A C 1
ATOM 1998 O O . GLU A 1 248 ? -36.792 -11.373 22.566 1.00 36.44 248 GLU A O 1
#

pLDDT: mean 83.42, std 21.81, range [33.5, 98.88]

Mean predicted aligned error: 12.51 Å

Foldseek 3Di:
DDDDDDDDDDDDDDPPVVPVPPPPDDDPPPPPDPVVVVCVPPVDDPVVVVVVVVVVPPDDDQADFFWKKKKKKAQDVVVVVVLVVVLCVPQPAWDDKDDKDFDPQDCVQCVQHNPRMIMIMTIHPDTHRQLCQQVSVVVSLVSQLVSCVVVVHHSVGGRMHMWMWTDELFFIKTKDLDDDDQWADRDPSITMHRQWTDDPNFTDGDPPHRVVVNDPVCGVVSVVSHVSRVVVVVVVVVVVVVVVPVPD

Solvent-accessible surface area (backbone atoms only — not comparable to full-atom values): 14702 Å² total; per-residue (Å²): 132,91,85,87,85,84,90,78,86,80,81,79,82,68,91,64,75,75,67,71,72,79,71,87,80,83,79,83,74,81,74,74,68,60,62,59,54,54,47,74,76,61,79,66,77,63,61,66,64,49,48,52,50,58,66,63,59,81,67,88,68,84,77,72,64,29,30,38,33,34,40,36,39,28,52,42,70,69,57,52,52,49,50,53,51,63,48,26,78,74,56,34,59,74,65,48,70,56,71,79,39,82,46,82,82,62,72,85,53,34,87,61,45,39,74,75,29,29,34,35,40,40,32,33,66,41,63,38,54,68,83,49,47,45,60,50,39,56,48,36,52,52,49,31,28,49,54,19,47,77,68,76,41,63,58,90,44,42,62,45,47,63,44,38,30,34,39,49,90,49,35,34,34,37,43,38,73,71,87,52,97,81,45,42,80,72,48,96,70,24,24,39,32,77,38,31,35,47,56,100,92,40,84,41,63,49,100,80,30,56,71,66,79,58,38,69,88,53,46,65,56,54,47,54,54,35,53,52,43,55,50,55,52,50,52,53,51,51,55,51,50,51,68,66,66,76,77,124

Secondary structure (DSSP, 8-state):
--------PPPPPPTTTTSSSSS--------TTHHHHHHHHHS---HHHHHHHHHHSS---PPPPEEEEEEEEES-HHHHHHHHHHHHHHH-SEEEEPPPEE--S-STTHHHH-SS-EEEEEEEEEEEPGGGHHHHHHHHHHHHHHHHHHTT--TTS-SSEEEEEEE-SSEEEEEES---TT-EEEETTEEEEEEEEEETTEEEE-TTS-TTTT-GGGHHHHHHHHHHHHHHHHHHHHHHHHHHHS--